Protein AF-A0A378NDT0-F1 (afdb_monomer_lite)

Radius of gyration: 18.27 Å; chains: 1; bounding box: 51×34×46 Å

Structure (mmCIF, N/CA/C/O backbone):
data_AF-A0A378NDT0-F1
#
_entry.id   AF-A0A378NDT0-F1
#
loop_
_atom_site.group_PDB
_atom_site.id
_atom_site.type_symbol
_atom_site.label_atom_id
_atom_site.label_alt_id
_atom_site.label_comp_id
_atom_site.label_asym_id
_atom_site.label_entity_id
_atom_site.label_seq_id
_atom_site.pdbx_PDB_ins_code
_atom_site.Cartn_x
_atom_site.Cartn_y
_atom_site.Cartn_z
_atom_site.occupancy
_atom_site.B_iso_or_equiv
_atom_site.auth_seq_id
_atom_site.auth_comp_id
_atom_site.auth_asym_id
_atom_site.auth_atom_id
_atom_site.pdbx_PDB_model_num
ATOM 1 N N . MET A 1 1 ? -10.920 -20.368 15.287 1.00 28.34 1 MET A N 1
ATOM 2 C CA . MET A 1 1 ? -10.171 -20.501 16.556 1.00 28.34 1 MET A CA 1
ATOM 3 C C . MET A 1 1 ? -9.173 -19.348 16.623 1.00 28.34 1 MET A C 1
ATOM 5 O O . MET A 1 1 ? -8.246 -19.326 15.825 1.00 28.34 1 MET A O 1
ATOM 9 N N . PHE A 1 2 ? -9.416 -18.340 17.469 1.00 29.91 2 PHE A N 1
ATOM 10 C CA . PHE A 1 2 ? -8.513 -17.193 17.640 1.00 29.91 2 PHE A CA 1
ATOM 11 C C . PHE A 1 2 ? -7.342 -17.608 18.536 1.00 29.91 2 PHE A C 1
ATOM 13 O O . PHE A 1 2 ? -7.451 -17.599 19.757 1.00 29.91 2 PHE A O 1
ATOM 20 N N . HIS A 1 3 ? -6.236 -18.029 17.926 1.00 31.02 3 HIS A N 1
ATOM 21 C CA . HIS A 1 3 ? -5.004 -18.332 18.645 1.00 31.02 3 HIS A CA 1
ATOM 22 C C . HIS A 1 3 ? -4.139 -17.069 18.718 1.00 31.02 3 HIS A C 1
ATOM 24 O O . HIS A 1 3 ? -3.554 -16.647 17.722 1.00 31.02 3 HIS A O 1
ATOM 30 N N . THR A 1 4 ? -4.072 -16.446 19.896 1.00 37.69 4 THR A N 1
ATOM 31 C CA . THR A 1 4 ? -3.165 -15.328 20.180 1.00 37.69 4 THR A CA 1
ATOM 32 C C . THR A 1 4 ? -1.933 -15.838 20.920 1.00 37.69 4 THR A C 1
ATOM 34 O O . THR A 1 4 ? -1.894 -15.836 22.148 1.00 37.69 4 THR A O 1
ATOM 37 N N . SER A 1 5 ? -0.899 -16.249 20.192 1.00 38.19 5 SER A N 1
ATOM 38 C CA . SER A 1 5 ? 0.427 -16.494 20.771 1.00 38.19 5 SER A CA 1
ATOM 39 C C . SER A 1 5 ? 1.421 -15.460 20.244 1.00 38.19 5 SER A C 1
ATOM 41 O O . SER A 1 5 ? 2.210 -15.777 19.358 1.00 38.19 5 SER A O 1
ATOM 43 N N . PHE A 1 6 ? 1.394 -14.205 20.714 1.00 47.81 6 PHE A N 1
ATOM 44 C CA . PHE A 1 6 ? 2.240 -13.163 20.102 1.00 47.81 6 PHE A CA 1
ATOM 45 C C . PHE A 1 6 ? 2.967 -12.265 21.116 1.00 47.81 6 PHE A C 1
ATOM 47 O O . PHE A 1 6 ? 2.401 -11.806 22.106 1.00 47.81 6 PHE A O 1
ATOM 54 N N . ARG A 1 7 ? 4.271 -12.064 20.859 1.00 44.16 7 ARG A N 1
ATOM 55 C CA . ARG A 1 7 ? 5.312 -11.653 21.823 1.00 44.16 7 ARG A CA 1
ATOM 56 C C . ARG A 1 7 ? 5.596 -10.141 21.940 1.00 44.16 7 ARG A C 1
ATOM 58 O O . ARG A 1 7 ? 6.417 -9.782 22.776 1.00 44.16 7 ARG A O 1
ATOM 65 N N . SER A 1 8 ? 4.965 -9.239 21.178 1.00 47.44 8 SER A N 1
ATOM 66 C CA . SER A 1 8 ? 5.294 -7.793 21.228 1.00 47.44 8 SER A CA 1
ATOM 67 C C . SER A 1 8 ? 4.150 -6.898 21.742 1.00 47.44 8 SER A C 1
ATOM 69 O O . SER A 1 8 ? 2.970 -7.175 21.533 1.00 47.44 8 SER A O 1
ATOM 71 N N . LYS A 1 9 ? 4.503 -5.805 22.447 1.00 51.69 9 LYS A N 1
ATOM 72 C CA . LYS A 1 9 ? 3.559 -4.873 23.109 1.00 51.69 9 LYS A CA 1
ATOM 73 C C . LYS A 1 9 ? 2.646 -4.108 22.137 1.00 51.69 9 LYS A C 1
ATOM 75 O O . LYS A 1 9 ? 1.523 -3.796 22.510 1.00 51.69 9 LYS A O 1
ATOM 80 N N . ILE A 1 10 ? 3.095 -3.832 20.911 1.00 52.53 10 ILE A N 1
ATOM 81 C CA . ILE A 1 10 ? 2.378 -2.975 19.945 1.00 52.53 10 ILE A CA 1
ATOM 82 C C . ILE A 1 10 ? 1.029 -3.590 19.526 1.00 52.53 10 ILE A C 1
ATOM 84 O O . ILE A 1 10 ? 0.029 -2.881 19.463 1.00 52.53 10 ILE A O 1
ATOM 88 N N . TYR A 1 11 ? 0.951 -4.915 19.344 1.00 52.75 11 TYR A N 1
ATOM 89 C CA . TYR A 1 11 ? -0.297 -5.589 18.946 1.00 52.75 11 TYR A CA 1
ATOM 90 C C . TYR A 1 11 ? -1.352 -5.655 20.056 1.00 52.75 11 TYR A C 1
ATOM 92 O O . TYR A 1 11 ? -2.535 -5.827 19.762 1.00 52.75 11 TYR A O 1
ATOM 100 N N . LYS A 1 12 ? -0.954 -5.471 21.324 1.00 61.41 12 LYS A N 1
ATOM 101 C CA . LYS A 1 12 ? -1.917 -5.351 22.425 1.00 61.41 12 LYS A CA 1
ATOM 102 C C . LYS A 1 12 ? -2.753 -4.083 22.283 1.00 61.41 12 LYS A C 1
ATOM 104 O O . LYS A 1 12 ? -3.932 -4.131 22.599 1.00 61.41 12 LYS A O 1
ATOM 109 N N . ASN A 1 13 ? -2.176 -3.004 21.747 1.00 76.94 13 ASN A N 1
ATOM 110 C CA . ASN A 1 13 ? -2.885 -1.737 21.578 1.00 76.94 13 ASN A CA 1
ATOM 111 C C . ASN A 1 13 ? -3.957 -1.833 20.489 1.00 76.94 13 ASN A C 1
ATOM 113 O O . ASN A 1 13 ? -5.066 -1.383 20.720 1.00 76.94 13 ASN A O 1
ATOM 117 N N . TRP A 1 14 ? -3.678 -2.491 19.356 1.00 82.38 14 TRP A N 1
ATOM 118 C CA . TRP A 1 14 ? -4.676 -2.635 18.287 1.00 82.38 14 TRP A CA 1
ATOM 119 C C . TRP A 1 14 ? -5.904 -3.430 18.739 1.00 82.38 14 TRP A C 1
ATOM 121 O O . TRP A 1 14 ? -7.029 -2.954 18.629 1.00 82.38 14 TRP A O 1
ATOM 131 N N . LEU A 1 15 ? -5.699 -4.640 19.276 1.00 85.38 15 LEU A N 1
ATOM 132 C CA . LEU A 1 15 ? -6.815 -5.459 19.753 1.00 85.38 15 LEU A CA 1
ATOM 133 C C . LEU A 1 15 ? -7.557 -4.765 20.901 1.00 85.38 15 LEU A C 1
ATOM 135 O O . LEU A 1 15 ? -8.782 -4.805 20.937 1.00 85.38 15 LEU A O 1
ATOM 139 N N . PHE A 1 16 ? -6.830 -4.111 21.811 1.00 88.38 16 PHE A N 1
ATOM 140 C CA . PHE A 1 16 ? -7.435 -3.327 22.881 1.00 88.38 16 PHE A CA 1
ATOM 141 C C . PHE A 1 16 ? -8.289 -2.180 22.336 1.00 88.38 16 PHE A C 1
ATOM 143 O O . PHE A 1 16 ? -9.439 -2.068 22.737 1.00 88.38 16 PHE A O 1
ATOM 150 N N . ASP A 1 17 ? -7.778 -1.379 21.398 1.00 88.75 17 ASP A N 1
ATOM 151 C CA . ASP A 1 17 ? -8.506 -0.260 20.794 1.00 88.75 17 ASP A CA 1
ATOM 152 C C . ASP A 1 17 ? -9.785 -0.743 20.098 1.00 88.75 17 ASP A C 1
ATOM 154 O O . ASP A 1 17 ? -10.840 -0.125 20.243 1.00 88.75 17 ASP A O 1
ATOM 158 N N . VAL A 1 18 ? -9.710 -1.880 19.396 1.00 90.62 18 VAL A N 1
ATOM 159 C CA . VAL A 1 18 ? -10.868 -2.522 18.758 1.00 90.62 18 VAL A CA 1
ATOM 160 C C . VAL A 1 18 ? -11.887 -2.958 19.805 1.00 90.62 18 VAL A C 1
ATOM 162 O O . VAL A 1 18 ? -13.048 -2.567 19.720 1.00 90.62 18 VAL A O 1
ATOM 165 N N . LEU A 1 19 ? -11.470 -3.731 20.811 1.00 89.88 19 LEU A N 1
ATOM 166 C CA . LEU A 1 19 ? -12.368 -4.223 21.859 1.00 89.88 19 LEU A CA 1
ATOM 167 C C . LEU A 1 19 ? -12.984 -3.081 22.670 1.00 89.88 19 LEU A C 1
ATOM 169 O O . LEU A 1 19 ? -14.171 -3.134 22.969 1.00 89.88 19 LEU A O 1
ATOM 173 N N . TYR A 1 20 ? -12.206 -2.045 22.973 1.00 90.69 20 TYR A N 1
ATOM 174 C CA . TYR A 1 20 ? -12.662 -0.854 23.680 1.00 90.69 20 TYR A CA 1
ATOM 175 C C . TYR A 1 20 ? -13.709 -0.087 22.864 1.00 90.69 20 TYR A C 1
ATOM 177 O O . TYR A 1 20 ? -14.781 0.241 23.363 1.00 90.69 20 TYR A O 1
ATOM 185 N N . LYS A 1 21 ? -13.458 0.156 21.572 1.00 90.00 21 LYS A N 1
ATOM 186 C CA . LYS A 1 21 ? -14.435 0.825 20.698 1.00 90.00 21 LYS A CA 1
ATOM 187 C C . LYS A 1 21 ? -15.727 0.028 20.544 1.00 90.00 21 LYS A C 1
ATOM 189 O O . LYS A 1 21 ? -16.806 0.613 20.529 1.00 90.00 21 LYS A O 1
ATOM 194 N N . ILE A 1 22 ? -15.612 -1.292 20.452 1.00 90.69 22 ILE A N 1
ATOM 195 C CA . ILE A 1 22 ? -16.740 -2.223 20.399 1.00 90.69 22 ILE A CA 1
ATOM 196 C C . ILE A 1 22 ? -17.531 -2.177 21.712 1.00 90.69 22 ILE A C 1
ATOM 198 O O . ILE A 1 22 ? -18.745 -1.997 21.669 1.00 90.69 22 ILE A O 1
ATOM 202 N N . SER A 1 23 ? -16.876 -2.278 22.875 1.00 88.62 23 SER A N 1
ATOM 203 C CA . SER A 1 23 ? -17.559 -2.287 24.179 1.00 88.62 23 SER A CA 1
ATOM 204 C C . SER A 1 23 ? -18.317 -0.992 24.466 1.00 88.62 23 SER A C 1
ATOM 206 O O . SER A 1 23 ? -19.380 -1.025 25.083 1.00 88.62 23 SER A O 1
ATOM 208 N N . GLU A 1 24 ? -17.802 0.138 23.983 1.00 88.50 24 GLU A N 1
ATOM 209 C CA . GLU A 1 24 ? -18.455 1.441 24.118 1.00 88.50 24 GLU A CA 1
ATOM 210 C C . GLU A 1 24 ? -19.591 1.660 23.100 1.00 88.50 24 GLU A C 1
ATOM 212 O O . GLU A 1 24 ? -20.389 2.590 23.256 1.00 88.50 24 GLU A O 1
ATOM 217 N N . HIS A 1 25 ? -19.712 0.815 22.067 1.00 88.62 25 HIS A N 1
ATOM 218 C CA . HIS A 1 25 ? -20.685 1.019 20.998 1.00 88.62 25 HIS A CA 1
ATOM 219 C C . HIS A 1 25 ? -22.128 0.736 21.471 1.00 88.62 25 HIS A C 1
ATOM 221 O O . HIS A 1 25 ? -22.406 -0.353 21.989 1.00 88.62 25 HIS A O 1
ATOM 227 N N . PRO A 1 26 ? -23.098 1.648 21.240 1.00 86.38 26 PRO A N 1
ATOM 228 C CA . PRO A 1 26 ? -24.474 1.490 21.723 1.00 86.38 26 PRO A CA 1
ATOM 229 C C . PRO A 1 26 ? -25.150 0.183 21.294 1.00 86.38 26 PRO A C 1
ATOM 231 O O . PRO A 1 26 ? -25.885 -0.406 22.080 1.00 86.38 26 PRO A O 1
ATOM 234 N N . SER A 1 27 ? -24.864 -0.309 20.084 1.00 83.06 27 SER A N 1
ATOM 235 C CA . SER A 1 27 ? -25.446 -1.555 19.550 1.00 83.06 27 SER A CA 1
ATOM 236 C C . SER A 1 27 ? -25.109 -2.808 20.366 1.00 83.06 27 SER A C 1
ATOM 238 O O . SER A 1 27 ? -25.824 -3.801 20.283 1.00 83.06 27 SER A O 1
ATOM 240 N N . ILE A 1 28 ? -24.043 -2.778 21.171 1.00 82.44 28 ILE A N 1
ATOM 241 C CA . ILE A 1 28 ? -23.624 -3.926 21.985 1.00 82.44 28 ILE A CA 1
ATOM 242 C C . ILE A 1 28 ? -24.251 -3.897 23.379 1.00 82.44 28 ILE A C 1
ATOM 244 O O . ILE A 1 28 ? -24.373 -4.946 24.014 1.00 82.44 28 ILE A O 1
ATOM 248 N N . LYS A 1 29 ? -24.763 -2.744 23.829 1.00 76.75 29 LYS A N 1
ATOM 249 C CA . LYS A 1 29 ? -25.461 -2.624 25.113 1.00 76.75 29 LYS A CA 1
ATOM 250 C C . LYS A 1 29 ? -26.791 -3.386 25.060 1.00 76.75 29 LYS A C 1
ATOM 252 O O . LYS A 1 29 ? -27.787 -2.895 24.542 1.00 76.75 29 LYS A O 1
ATOM 257 N N . GLY A 1 30 ? -26.792 -4.608 25.590 1.00 73.00 30 GLY A N 1
ATOM 258 C CA . GLY A 1 30 ? -27.987 -5.426 25.828 1.00 73.00 30 GLY A CA 1
ATOM 259 C C . GLY A 1 30 ? -28.333 -6.464 24.756 1.00 73.00 30 GLY A C 1
ATOM 260 O O . GLY A 1 30 ? -29.120 -7.357 25.048 1.00 73.00 30 GLY A O 1
ATOM 261 N N . SER A 1 31 ? -27.747 -6.404 23.554 1.00 78.06 31 SER A N 1
ATOM 262 C CA . SER A 1 31 ? -28.072 -7.353 22.469 1.00 78.06 31 SER A CA 1
ATOM 263 C C . SER A 1 31 ? -26.869 -8.038 21.814 1.00 78.06 31 SER A C 1
ATOM 265 O O . SER A 1 31 ? -27.068 -8.973 21.045 1.00 78.06 31 SER A O 1
ATOM 267 N N . TYR A 1 32 ? -25.636 -7.589 22.102 1.00 79.19 32 TYR A N 1
ATOM 268 C CA . TYR A 1 32 ? -24.401 -8.065 21.453 1.00 79.19 32 TYR A CA 1
ATOM 269 C C . TYR A 1 32 ? -24.467 -8.101 19.911 1.00 79.19 32 TYR A C 1
ATOM 271 O O . TYR A 1 32 ? -23.721 -8.840 19.272 1.00 79.19 32 TYR A O 1
ATOM 279 N N . ASN A 1 33 ? -25.343 -7.291 19.306 1.00 84.12 33 ASN A N 1
ATOM 280 C CA . ASN A 1 33 ? -25.612 -7.319 17.875 1.00 84.12 33 ASN A CA 1
ATOM 281 C C . ASN A 1 33 ? -24.938 -6.132 17.178 1.00 84.12 33 ASN A C 1
ATOM 283 O O . ASN A 1 33 ? -25.516 -5.050 17.041 1.00 84.12 33 ASN A O 1
ATOM 287 N N . LEU A 1 34 ? -23.687 -6.325 16.762 1.00 87.56 34 LEU A N 1
ATOM 288 C CA . LEU A 1 34 ? -22.949 -5.350 15.966 1.00 87.56 34 LEU A CA 1
ATOM 289 C C . LEU A 1 34 ? -23.118 -5.679 14.482 1.00 87.56 34 LEU A C 1
ATOM 291 O O . LEU A 1 34 ? -22.771 -6.774 14.053 1.00 87.56 34 LEU A O 1
ATOM 295 N N . LYS A 1 35 ? -23.633 -4.725 13.702 1.00 89.94 35 LYS A N 1
ATOM 296 C CA . LYS A 1 35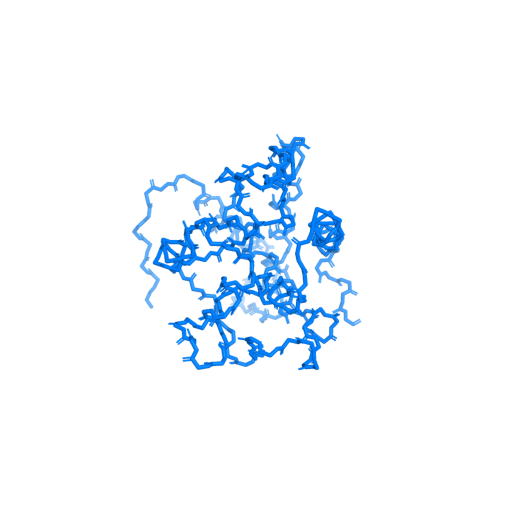 ? -23.717 -4.880 12.247 1.00 89.94 35 LYS A CA 1
ATOM 297 C C . LYS A 1 35 ? -22.325 -4.829 11.612 1.00 89.94 35 LYS A C 1
ATOM 299 O O . LYS A 1 35 ? -21.458 -4.084 12.075 1.00 89.94 35 LYS A O 1
ATOM 304 N N . ASP A 1 36 ? -22.148 -5.556 10.515 1.00 89.06 36 ASP A N 1
ATOM 305 C CA . ASP A 1 36 ? -20.870 -5.654 9.801 1.00 89.06 36 ASP A CA 1
ATOM 306 C C . ASP A 1 36 ? -20.352 -4.291 9.318 1.00 89.06 36 ASP A C 1
ATOM 308 O O . ASP A 1 36 ? -19.169 -3.991 9.456 1.00 89.06 36 ASP A O 1
ATOM 312 N N . ASP A 1 37 ? -21.232 -3.424 8.809 1.00 89.25 37 ASP A N 1
ATOM 313 C CA . ASP A 1 37 ? -20.876 -2.079 8.337 1.00 89.25 37 ASP A CA 1
ATOM 314 C C . ASP A 1 37 ? -20.380 -1.171 9.472 1.00 89.25 37 ASP A C 1
ATOM 316 O O . ASP A 1 37 ? -19.441 -0.386 9.298 1.00 89.25 37 ASP A O 1
ATOM 320 N N . VAL A 1 38 ? -20.966 -1.318 10.660 1.00 89.88 38 VAL A N 1
ATOM 321 C CA . VAL A 1 38 ? -20.528 -0.615 11.869 1.00 89.88 38 VAL A CA 1
ATOM 322 C C . VAL A 1 38 ? -19.167 -1.131 12.325 1.00 89.88 38 VAL A C 1
ATOM 324 O O . VAL A 1 38 ? -18.282 -0.334 12.633 1.00 89.88 38 VAL A O 1
ATOM 327 N N . TYR A 1 39 ? -18.968 -2.451 12.337 1.00 90.75 39 TYR A N 1
ATOM 328 C CA . TYR A 1 39 ? -17.676 -3.040 12.685 1.00 90.75 39 TYR A CA 1
ATOM 329 C C . TYR A 1 39 ? -16.566 -2.569 11.738 1.00 90.75 39 TYR A C 1
ATOM 331 O O . TYR A 1 39 ? -15.512 -2.132 12.200 1.00 90.75 39 TYR A O 1
ATOM 339 N N . LEU A 1 40 ? -16.823 -2.574 10.427 1.00 90.75 40 LEU A N 1
ATOM 340 C CA . LEU A 1 40 ? -15.888 -2.061 9.424 1.00 90.75 40 LEU A CA 1
ATOM 341 C C . LEU A 1 40 ? -15.558 -0.582 9.656 1.00 90.75 40 LEU A C 1
ATOM 343 O O . LEU A 1 40 ? -14.385 -0.220 9.651 1.00 90.75 40 LEU A O 1
ATOM 347 N N . THR A 1 41 ? -16.563 0.251 9.943 1.00 90.94 41 THR A N 1
ATOM 348 C CA . THR A 1 41 ? -16.357 1.676 10.261 1.00 90.94 41 THR A CA 1
ATOM 349 C C . THR A 1 41 ? -15.449 1.853 11.483 1.00 90.94 41 THR A C 1
ATOM 351 O O . THR A 1 41 ? -14.526 2.662 11.451 1.00 90.94 41 THR A O 1
ATOM 354 N N . ILE A 1 42 ? -15.646 1.058 12.542 1.00 91.62 42 ILE A N 1
ATOM 355 C CA . ILE A 1 42 ? -14.786 1.087 13.737 1.00 91.62 42 ILE A CA 1
ATOM 356 C C . ILE A 1 42 ? -13.335 0.737 13.378 1.00 91.62 42 ILE A C 1
ATOM 358 O O . ILE A 1 42 ? -12.412 1.429 13.810 1.00 91.62 42 ILE A O 1
ATOM 362 N N . LEU A 1 43 ? -13.117 -0.325 12.595 1.00 92.31 43 LEU A N 1
ATOM 363 C CA . LEU A 1 43 ? -11.771 -0.733 12.180 1.00 92.31 43 LEU A CA 1
ATOM 364 C C . LEU A 1 43 ? -11.079 0.354 11.351 1.00 92.31 43 LEU A C 1
ATOM 366 O O . LEU A 1 43 ? -9.897 0.631 11.559 1.00 92.31 43 LEU A O 1
ATOM 370 N N . GLU A 1 44 ? -11.819 0.984 10.443 1.00 92.50 44 GLU A N 1
ATOM 371 C CA . GLU A 1 44 ? -11.334 2.084 9.617 1.00 92.50 44 GLU A CA 1
ATOM 372 C C . GLU A 1 44 ? -10.953 3.317 10.445 1.00 92.50 44 GLU A C 1
ATOM 374 O O . GLU A 1 44 ? -9.885 3.890 10.237 1.00 92.50 44 GLU A O 1
ATOM 379 N N . GLU A 1 45 ? -11.776 3.702 11.422 1.00 91.50 45 GLU A N 1
ATOM 380 C CA . GLU A 1 45 ? -11.469 4.807 12.338 1.00 91.50 45 GLU A CA 1
ATOM 381 C C . GLU A 1 45 ? -10.203 4.545 13.160 1.00 91.50 45 GLU A C 1
ATOM 383 O O . GLU A 1 45 ? -9.393 5.450 13.373 1.00 91.50 45 GLU A O 1
ATOM 388 N N . ILE A 1 46 ? -10.019 3.311 13.638 1.00 91.38 46 ILE A N 1
ATOM 389 C CA . ILE A 1 46 ? -8.827 2.927 14.401 1.00 91.38 46 ILE A CA 1
ATOM 390 C C . ILE A 1 46 ? -7.591 2.951 13.493 1.00 91.38 46 ILE A C 1
ATOM 392 O O . ILE A 1 46 ? -6.554 3.479 13.904 1.00 91.38 46 ILE A O 1
ATOM 396 N N . ALA A 1 47 ? -7.696 2.440 12.261 1.00 91.81 47 ALA A N 1
ATOM 397 C CA . ALA A 1 47 ? -6.614 2.476 11.277 1.00 91.81 47 ALA A CA 1
ATOM 398 C C . ALA A 1 47 ? -6.179 3.914 10.956 1.00 91.81 47 ALA A C 1
ATOM 400 O O . ALA A 1 47 ? -4.991 4.230 11.042 1.00 91.81 47 ALA A O 1
ATOM 401 N N . ASP A 1 48 ? -7.139 4.797 10.666 1.00 91.81 48 ASP A N 1
ATOM 402 C CA . ASP A 1 48 ? -6.910 6.220 10.391 1.00 91.81 48 ASP A CA 1
ATOM 403 C C . ASP A 1 48 ? -6.281 6.941 11.592 1.00 91.81 48 ASP A C 1
ATOM 405 O O . ASP A 1 48 ? -5.287 7.656 11.449 1.00 91.81 48 ASP A O 1
ATOM 409 N N . LYS A 1 49 ? -6.790 6.699 12.807 1.00 90.81 49 LYS A N 1
ATOM 410 C CA . LYS A 1 49 ? -6.213 7.255 14.040 1.00 90.81 49 LYS A CA 1
ATOM 411 C C . LYS A 1 49 ? -4.767 6.799 14.235 1.00 90.81 49 LYS A C 1
ATOM 413 O O . LYS A 1 49 ? -3.913 7.609 14.600 1.00 90.81 49 LYS A O 1
ATOM 418 N N . HIS A 1 50 ? -4.487 5.517 14.006 1.00 89.31 50 HIS A N 1
ATOM 419 C CA . HIS A 1 50 ? -3.140 4.971 14.124 1.00 89.31 50 HIS A CA 1
ATOM 420 C C . HIS A 1 50 ? -2.204 5.590 13.081 1.00 89.31 50 HIS A C 1
ATOM 422 O O . HIS A 1 50 ? -1.117 6.041 13.441 1.00 89.31 50 HIS A O 1
ATOM 428 N N . TYR A 1 51 ? -2.640 5.689 11.823 1.00 91.44 51 TYR A N 1
ATOM 429 C CA . TYR A 1 51 ? -1.897 6.362 10.758 1.00 91.44 51 TYR A CA 1
ATOM 430 C C . TYR A 1 51 ? -1.554 7.809 11.130 1.00 91.44 51 TYR A C 1
ATOM 432 O O . TYR A 1 51 ? -0.378 8.169 11.145 1.00 91.44 51 TYR A O 1
ATOM 440 N N . LYS A 1 52 ? -2.552 8.613 11.513 1.00 92.00 52 LYS A N 1
ATOM 441 C CA . LYS A 1 52 ? -2.364 10.026 11.880 1.00 92.00 52 LYS A CA 1
ATOM 442 C C . LYS A 1 52 ? -1.379 10.205 13.023 1.00 92.00 52 LYS A C 1
ATOM 444 O O . LYS A 1 52 ? -0.507 11.060 12.931 1.00 92.00 52 LYS A O 1
ATOM 449 N N . LYS A 1 53 ? -1.483 9.370 14.061 1.00 90.06 53 LYS A N 1
ATOM 450 C CA . LYS A 1 53 ? -0.551 9.391 15.192 1.00 90.06 53 LYS A CA 1
ATOM 451 C C . LYS A 1 53 ? 0.882 9.064 14.758 1.00 90.06 53 LYS A C 1
ATOM 453 O O . LYS A 1 53 ? 1.810 9.777 15.101 1.00 90.06 53 LYS A O 1
ATOM 458 N N . ASN A 1 54 ? 1.082 8.003 13.978 1.00 88.69 54 ASN A N 1
ATOM 459 C CA . ASN A 1 54 ? 2.432 7.637 13.537 1.00 88.69 54 ASN A CA 1
ATOM 460 C C . ASN A 1 54 ? 3.028 8.683 12.582 1.00 88.69 54 ASN A C 1
ATOM 462 O O . ASN A 1 54 ? 4.223 8.951 12.650 1.00 88.69 54 ASN A O 1
ATOM 466 N N . LYS A 1 55 ? 2.202 9.285 11.719 1.00 90.81 55 LYS A N 1
ATOM 467 C CA . LYS A 1 55 ? 2.612 10.385 10.841 1.00 90.81 55 LYS A CA 1
ATOM 468 C C . LYS A 1 55 ? 2.989 11.637 11.638 1.00 90.81 55 LYS A C 1
ATOM 470 O O . LYS A 1 55 ? 3.958 12.290 11.280 1.00 90.81 55 LYS A O 1
ATOM 475 N N . SER A 1 56 ? 2.267 11.967 12.716 1.00 90.00 56 SER A N 1
ATOM 476 C CA . SER A 1 56 ? 2.627 13.101 13.582 1.00 90.00 56 SER A CA 1
ATOM 477 C C . SER A 1 56 ? 3.896 12.850 14.395 1.00 90.00 56 SER A C 1
ATOM 479 O O . SER A 1 56 ? 4.666 13.778 14.618 1.00 90.00 56 SER A O 1
ATOM 481 N N . ASP A 1 57 ? 4.120 11.605 14.819 1.00 89.00 57 ASP A N 1
ATOM 482 C CA . ASP A 1 57 ? 5.260 11.228 15.660 1.00 89.00 57 ASP A CA 1
ATOM 483 C C . ASP A 1 57 ? 6.571 11.082 14.850 1.00 89.00 57 ASP A C 1
ATOM 485 O O . ASP A 1 57 ? 7.652 11.032 15.438 1.00 89.00 57 ASP A O 1
ATOM 489 N N . ALA A 1 58 ? 6.498 11.022 13.512 1.00 88.00 58 AL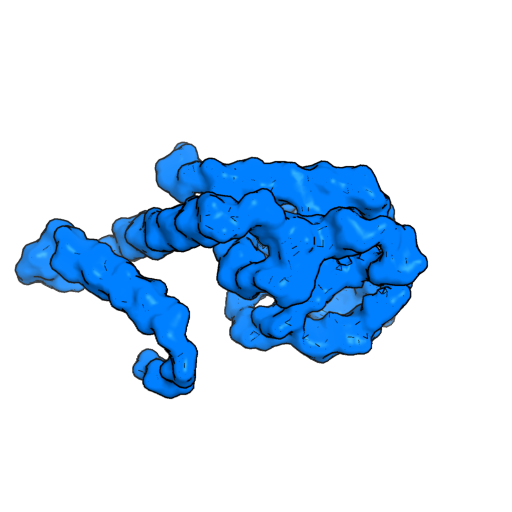A A N 1
ATOM 490 C CA . ALA A 1 58 ? 7.643 10.820 12.624 1.00 88.00 58 ALA A CA 1
ATOM 491 C C . ALA A 1 58 ? 7.644 11.825 11.448 1.00 88.00 58 ALA A C 1
ATOM 493 O O . ALA A 1 58 ? 6.973 11.581 10.445 1.00 88.00 58 ALA A O 1
ATOM 494 N N . PRO A 1 59 ? 8.432 12.919 11.499 1.00 82.38 59 PRO A N 1
ATOM 495 C CA . PRO A 1 59 ? 8.442 13.944 10.446 1.00 82.38 59 PRO A CA 1
ATOM 496 C C . PRO A 1 59 ? 8.825 13.402 9.057 1.00 82.38 59 PRO A C 1
ATOM 498 O O . PRO A 1 59 ? 8.289 13.867 8.058 1.00 82.38 59 PRO A O 1
ATOM 501 N N . ASN A 1 60 ? 9.650 12.350 9.001 1.00 88.12 60 ASN A N 1
ATOM 502 C CA . ASN A 1 60 ? 10.076 11.693 7.759 1.00 88.12 60 ASN A CA 1
ATOM 503 C C . ASN A 1 60 ? 9.339 10.360 7.536 1.00 88.12 60 ASN A C 1
ATOM 505 O O . ASN A 1 60 ? 9.914 9.391 7.044 1.00 88.12 60 ASN A O 1
ATOM 509 N N . PHE A 1 61 ? 8.064 10.269 7.940 1.00 90.50 61 PHE A N 1
ATOM 510 C CA . PHE A 1 61 ? 7.282 9.023 7.926 1.00 90.50 61 PHE A CA 1
ATOM 511 C C . PHE A 1 61 ? 7.346 8.260 6.588 1.00 90.50 61 PHE A C 1
ATOM 513 O O . PHE A 1 61 ? 7.362 7.029 6.585 1.00 90.50 61 PHE A O 1
ATOM 520 N N . PHE A 1 62 ? 7.420 8.989 5.469 1.00 93.62 62 PHE A N 1
ATOM 521 C CA . PHE A 1 62 ? 7.437 8.451 4.107 1.00 93.62 62 PHE A CA 1
ATOM 522 C C . PHE A 1 62 ? 8.838 8.284 3.498 1.00 93.62 62 PHE A C 1
ATOM 524 O O . PHE A 1 62 ? 8.940 7.922 2.333 1.00 93.62 62 PHE A O 1
ATOM 531 N N . GLU A 1 63 ? 9.907 8.513 4.256 1.00 93.31 63 GLU A N 1
ATOM 532 C CA . GLU A 1 63 ? 11.306 8.440 3.791 1.00 93.31 63 GLU A CA 1
ATOM 533 C C . GLU A 1 63 ? 12.131 7.474 4.661 1.00 93.31 63 GLU A C 1
ATOM 535 O O . GLU A 1 63 ? 13.350 7.563 4.767 1.00 93.31 63 GLU A O 1
ATOM 540 N N . ASN A 1 64 ? 11.454 6.525 5.313 1.00 89.12 64 ASN A N 1
ATOM 541 C CA . ASN A 1 64 ? 12.051 5.643 6.315 1.00 89.12 64 ASN A CA 1
ATOM 542 C C . ASN A 1 64 ? 12.623 4.336 5.748 1.00 89.12 64 ASN A C 1
ATOM 544 O O . ASN A 1 64 ? 13.136 3.519 6.517 1.00 89.12 64 ASN A O 1
ATOM 548 N N . GLY A 1 65 ? 12.522 4.087 4.436 1.00 91.44 65 GLY A N 1
ATOM 549 C CA . GLY A 1 65 ? 13.080 2.883 3.815 1.00 91.44 65 GLY A CA 1
ATOM 550 C C . GLY A 1 65 ? 12.622 1.602 4.524 1.00 91.44 65 GLY A C 1
ATOM 551 O O . GLY A 1 65 ? 11.424 1.384 4.718 1.00 91.44 65 GLY A O 1
ATOM 552 N N . GLN A 1 66 ? 13.581 0.780 4.968 1.00 90.44 66 GLN A N 1
ATOM 553 C CA . GLN A 1 66 ? 13.312 -0.477 5.688 1.00 90.44 66 GLN A CA 1
ATOM 554 C C . GLN A 1 66 ? 12.686 -0.285 7.081 1.00 90.44 66 GLN A C 1
ATOM 556 O O . GLN A 1 66 ? 12.114 -1.221 7.631 1.00 90.44 66 GLN A O 1
ATOM 561 N N . SER A 1 67 ? 12.759 0.920 7.647 1.00 90.88 67 SER A N 1
ATOM 562 C CA . SER A 1 67 ? 12.136 1.253 8.933 1.00 90.88 67 SER A CA 1
ATOM 563 C C . SER A 1 67 ? 10.664 1.654 8.790 1.00 90.88 67 SER A C 1
ATOM 565 O O . SER A 1 67 ? 9.994 1.902 9.793 1.00 90.88 67 SER A O 1
ATOM 567 N N . THR A 1 68 ? 10.135 1.720 7.561 1.00 91.94 68 THR A N 1
ATOM 568 C CA . THR A 1 68 ? 8.718 2.012 7.318 1.00 91.94 68 THR A CA 1
ATOM 569 C C . THR A 1 68 ? 7.832 0.949 7.986 1.00 91.94 68 THR A C 1
ATOM 571 O O . THR A 1 68 ? 7.968 -0.240 7.697 1.00 91.94 68 THR A O 1
ATOM 574 N N . PRO A 1 69 ? 6.880 1.321 8.858 1.00 91.31 69 PRO A N 1
ATOM 575 C CA . PRO A 1 69 ? 6.074 0.333 9.570 1.00 91.31 69 PRO A CA 1
ATOM 576 C C . PRO A 1 69 ? 5.221 -0.535 8.634 1.00 91.31 69 PRO A C 1
ATOM 578 O O . PRO A 1 69 ? 4.383 -0.018 7.907 1.00 91.31 69 PRO A O 1
ATOM 581 N N . HIS A 1 70 ? 5.325 -1.866 8.708 1.00 92.56 70 HIS A N 1
ATOM 582 C CA . HIS A 1 70 ? 4.610 -2.779 7.793 1.00 92.56 70 HIS A CA 1
ATOM 583 C C . HIS A 1 70 ? 3.086 -2.573 7.741 1.00 92.56 70 HIS A C 1
ATOM 585 O O . HIS A 1 70 ? 2.450 -2.832 6.716 1.00 92.56 70 HIS A O 1
ATOM 591 N N . TYR A 1 71 ? 2.474 -2.119 8.840 1.00 90.50 71 TYR A N 1
ATOM 592 C CA . TYR A 1 71 ? 1.031 -1.890 8.884 1.00 90.50 71 TYR A CA 1
ATOM 593 C C . TYR A 1 71 ? 0.585 -0.846 7.848 1.00 90.50 71 TYR A C 1
ATOM 595 O O . TYR A 1 71 ? -0.521 -0.978 7.330 1.00 90.50 71 TYR A O 1
ATOM 603 N N . ILE A 1 72 ? 1.426 0.144 7.505 1.00 94.12 72 ILE A N 1
ATOM 604 C CA . ILE A 1 72 ? 1.035 1.207 6.572 1.00 94.12 72 ILE A CA 1
ATOM 605 C C . ILE A 1 72 ? 0.816 0.667 5.162 1.00 94.12 72 ILE A C 1
ATOM 607 O O . ILE A 1 72 ? -0.126 1.076 4.497 1.00 94.12 72 ILE A O 1
ATOM 611 N N . PHE A 1 73 ? 1.618 -0.312 4.734 1.00 96.19 73 PHE A N 1
ATOM 612 C CA . PHE A 1 73 ? 1.433 -0.981 3.447 1.00 96.19 73 PHE A CA 1
ATOM 613 C C . PHE A 1 73 ? 0.137 -1.792 3.421 1.00 96.19 73 PHE A C 1
ATOM 615 O O . PHE A 1 73 ? -0.588 -1.765 2.434 1.00 96.19 73 PHE A O 1
ATOM 622 N N . ASN A 1 74 ? -0.189 -2.479 4.521 1.00 94.75 74 ASN A N 1
ATOM 623 C CA . ASN A 1 74 ? -1.444 -3.225 4.627 1.00 94.75 74 ASN A CA 1
ATOM 624 C C . ASN A 1 74 ? -2.657 -2.284 4.642 1.00 94.75 74 ASN A C 1
ATOM 626 O O . ASN A 1 74 ? -3.653 -2.561 3.979 1.00 94.75 74 ASN A O 1
ATOM 630 N N . TYR A 1 75 ? -2.571 -1.168 5.368 1.00 94.69 75 TYR A N 1
ATOM 631 C CA . TYR A 1 75 ? -3.630 -0.164 5.389 1.00 94.69 75 TYR A CA 1
ATOM 632 C C . TYR A 1 75 ? -3.810 0.491 4.014 1.00 94.69 75 TYR A C 1
ATOM 634 O O . TYR A 1 75 ? -4.932 0.609 3.533 1.00 94.69 75 TYR A O 1
ATOM 642 N N . LEU A 1 76 ? -2.715 0.826 3.333 1.00 96.81 76 LEU A N 1
ATOM 643 C CA . LEU A 1 76 ? -2.758 1.337 1.968 1.00 96.81 76 LEU A CA 1
ATOM 644 C C . LEU A 1 76 ? -3.384 0.327 0.997 1.00 96.81 76 LEU A C 1
ATOM 646 O O . LEU A 1 76 ? -4.284 0.696 0.252 1.00 96.81 76 LEU A O 1
ATOM 650 N N . ASP A 1 77 ? -2.965 -0.943 1.023 1.00 96.56 77 ASP A N 1
ATOM 651 C CA . ASP A 1 77 ? -3.559 -1.988 0.180 1.00 96.56 77 ASP A CA 1
ATOM 652 C C . ASP A 1 77 ? -5.065 -2.151 0.462 1.00 96.56 77 ASP A C 1
ATOM 654 O O . ASP A 1 77 ? -5.846 -2.375 -0.458 1.00 96.56 77 ASP A O 1
ATOM 658 N N . TYR A 1 78 ? -5.508 -1.989 1.713 1.00 95.50 78 TYR A N 1
ATOM 659 C CA . TYR A 1 78 ? -6.936 -1.957 2.039 1.00 95.50 78 TYR A CA 1
ATOM 660 C C . TYR A 1 78 ? -7.658 -0.789 1.355 1.00 95.50 78 TYR A C 1
ATOM 662 O O . TYR A 1 78 ? -8.697 -0.993 0.723 1.00 95.50 78 TYR A O 1
ATOM 670 N N . LEU A 1 79 ? -7.102 0.422 1.433 1.00 95.56 79 LEU A N 1
ATOM 671 C CA . LEU A 1 79 ? -7.678 1.602 0.787 1.00 95.56 79 LEU A CA 1
ATOM 672 C C . LEU A 1 79 ? -7.685 1.471 -0.741 1.00 95.56 79 LEU A C 1
ATOM 674 O O . LEU A 1 79 ? -8.676 1.836 -1.374 1.00 95.56 79 LEU A O 1
ATOM 678 N N . LEU A 1 80 ? -6.626 0.913 -1.330 1.00 95.81 80 LEU A N 1
ATOM 679 C CA . LEU A 1 80 ? -6.549 0.608 -2.760 1.00 95.81 80 LEU A CA 1
ATOM 680 C C . LEU A 1 80 ? -7.625 -0.403 -3.167 1.00 95.81 80 LEU A C 1
ATOM 682 O O . LEU A 1 80 ? -8.328 -0.189 -4.149 1.00 95.81 80 LEU A O 1
ATOM 686 N N . TRP A 1 81 ? -7.818 -1.465 -2.381 1.00 95.12 81 TRP A N 1
ATOM 687 C CA . TRP A 1 81 ? -8.858 -2.462 -2.632 1.00 95.12 81 TRP A CA 1
ATOM 688 C C . TRP A 1 81 ? -10.276 -1.878 -2.532 1.00 95.12 81 TRP A C 1
ATOM 690 O O . TRP A 1 81 ? -11.121 -2.149 -3.392 1.00 95.12 81 TRP A O 1
ATOM 700 N N . LYS A 1 82 ? -10.534 -1.040 -1.518 1.00 92.62 82 LYS A N 1
ATOM 701 C CA . LYS A 1 82 ? -11.817 -0.341 -1.334 1.00 92.62 82 LYS A CA 1
ATOM 702 C C . LYS A 1 82 ? -12.112 0.596 -2.509 1.00 92.62 82 LYS A C 1
ATOM 704 O O . LYS A 1 82 ? -13.249 0.664 -2.963 1.00 92.62 82 LYS A O 1
ATOM 709 N N . ASN A 1 83 ? -11.083 1.259 -3.037 1.00 92.81 83 ASN A N 1
ATOM 710 C CA . ASN A 1 83 ? -11.173 2.207 -4.149 1.00 92.81 83 ASN A CA 1
ATOM 711 C C . ASN A 1 83 ? -10.675 1.606 -5.478 1.00 92.81 83 ASN A C 1
ATOM 713 O O . ASN A 1 83 ? -10.096 2.318 -6.298 1.00 92.81 83 ASN A O 1
ATOM 717 N N . TRP A 1 84 ? -10.890 0.302 -5.685 1.00 92.31 84 TRP A N 1
ATOM 718 C CA . TRP A 1 84 ? -10.306 -0.454 -6.799 1.00 92.31 84 TRP A CA 1
ATOM 719 C C . TRP A 1 84 ? -10.470 0.227 -8.158 1.00 92.31 84 TRP A C 1
ATOM 721 O O . TRP A 1 84 ? -9.492 0.422 -8.868 1.00 92.31 84 TRP A O 1
ATOM 731 N N . ASP A 1 85 ? -11.695 0.632 -8.497 1.00 90.50 85 ASP A N 1
ATOM 732 C CA . ASP A 1 85 ? -12.025 1.149 -9.830 1.00 90.50 85 ASP A CA 1
ATOM 733 C C . ASP A 1 85 ? -11.327 2.484 -10.139 1.00 90.50 85 ASP A C 1
ATOM 735 O O . ASP A 1 85 ? -11.196 2.861 -11.297 1.00 90.50 85 ASP A O 1
ATOM 739 N N . LYS A 1 86 ? -10.844 3.187 -9.106 1.00 89.69 86 LYS A N 1
ATOM 740 C CA . LYS A 1 86 ? -10.110 4.448 -9.239 1.00 89.69 86 LYS A CA 1
ATOM 741 C C . LYS A 1 86 ? -8.599 4.254 -9.389 1.00 89.69 86 LYS A C 1
ATOM 743 O O . LYS A 1 86 ? -7.964 5.067 -10.0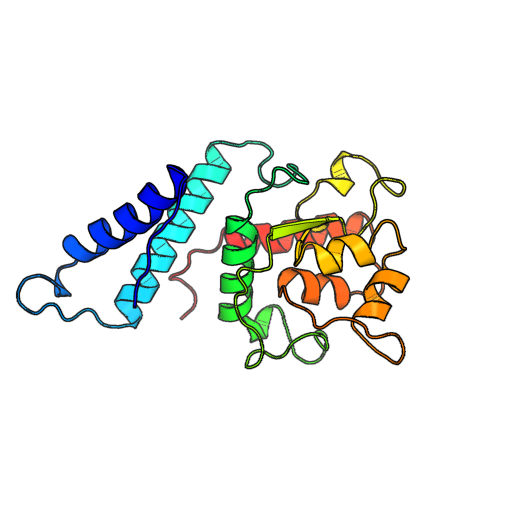49 1.00 89.69 86 LYS A O 1
ATOM 748 N N . TYR A 1 87 ? -8.019 3.243 -8.737 1.00 90.00 87 TYR A N 1
ATOM 749 C CA . TYR A 1 87 ? -6.557 3.097 -8.620 1.00 90.00 87 TYR A CA 1
ATOM 750 C C . TYR A 1 87 ? -5.980 1.879 -9.346 1.00 90.00 87 TYR A C 1
ATOM 752 O O . TYR A 1 87 ? -4.770 1.799 -9.529 1.00 90.00 87 TYR A O 1
ATOM 760 N N . LEU A 1 88 ? -6.816 0.905 -9.701 1.00 89.50 88 LEU A N 1
ATOM 761 C CA . LEU A 1 88 ? -6.416 -0.394 -10.246 1.00 89.50 88 LEU A CA 1
ATOM 762 C C . LEU A 1 88 ? -7.312 -0.767 -11.432 1.00 89.50 88 LEU A C 1
ATOM 764 O O . LEU A 1 88 ? -7.753 -1.918 -11.541 1.00 89.50 88 LEU A O 1
ATOM 768 N N . ASP A 1 89 ? -7.616 0.212 -12.293 1.00 79.44 89 ASP A N 1
ATOM 769 C CA . ASP A 1 89 ? -8.392 -0.029 -13.509 1.00 79.44 89 ASP A CA 1
ATOM 770 C C . ASP A 1 89 ? -7.812 -1.231 -14.268 1.00 79.4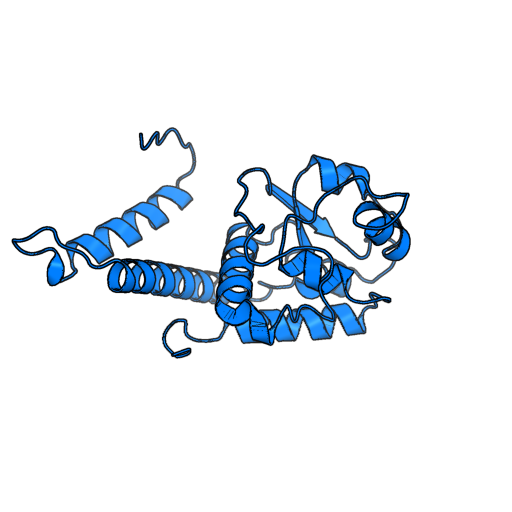4 89 ASP A C 1
ATOM 772 O O . ASP A 1 89 ? -6.598 -1.382 -14.433 1.00 79.44 89 ASP A O 1
ATOM 776 N N . LYS A 1 90 ? -8.698 -2.123 -14.714 1.00 71.00 90 LYS A N 1
ATOM 777 C CA . LYS A 1 90 ? -8.330 -3.424 -15.283 1.00 71.00 90 LYS A CA 1
ATOM 778 C C . LYS A 1 90 ? -7.495 -3.301 -16.554 1.00 71.00 90 LYS A C 1
ATOM 780 O O . LYS A 1 90 ? -6.817 -4.256 -16.911 1.00 71.00 90 LYS A O 1
ATOM 785 N N . LYS A 1 91 ? -7.573 -2.169 -17.263 1.00 70.69 91 LYS A N 1
ATOM 786 C CA . LYS A 1 91 ? -6.767 -1.939 -18.470 1.00 70.69 91 LYS A CA 1
ATOM 787 C C . LYS A 1 91 ? -5.284 -1.753 -18.159 1.00 70.69 91 LYS A C 1
ATOM 789 O O . LYS A 1 91 ? -4.461 -2.163 -18.967 1.00 70.69 91 LYS A O 1
ATOM 794 N N . GLU A 1 92 ? -4.961 -1.152 -17.018 1.00 75.00 92 GLU A N 1
ATOM 795 C CA . GLU A 1 92 ? -3.581 -0.846 -16.629 1.00 75.00 92 GLU A CA 1
ATOM 796 C C . GLU A 1 92 ? -3.008 -1.924 -15.700 1.00 75.00 92 GLU A C 1
ATOM 798 O O . GLU A 1 92 ? -1.853 -2.317 -15.845 1.00 75.00 92 GLU A O 1
ATOM 803 N N . ASN A 1 93 ? -3.827 -2.467 -14.792 1.00 83.31 93 ASN A N 1
ATOM 804 C CA . ASN A 1 93 ? -3.413 -3.514 -13.862 1.00 83.31 93 ASN A CA 1
ATOM 805 C C . ASN A 1 93 ? -3.738 -4.923 -14.389 1.00 83.31 93 ASN A C 1
ATOM 807 O O . ASN A 1 93 ? -4.851 -5.426 -14.223 1.00 83.31 93 ASN A O 1
ATOM 811 N N . ILE A 1 94 ? -2.719 -5.592 -14.932 1.00 89.69 94 ILE A N 1
ATOM 812 C CA . ILE A 1 94 ? -2.765 -7.010 -15.337 1.00 89.69 94 ILE A CA 1
ATOM 813 C C . ILE A 1 94 ? -2.198 -7.970 -14.278 1.00 89.69 94 ILE A C 1
ATOM 815 O O . ILE A 1 94 ? -2.210 -9.185 -14.468 1.00 89.69 94 ILE A O 1
ATOM 819 N N . PHE A 1 95 ? -1.665 -7.445 -13.171 1.00 93.25 95 PHE A N 1
ATOM 820 C CA . PHE A 1 95 ? -0.875 -8.226 -12.213 1.00 93.25 95 PHE A CA 1
ATOM 821 C C . PHE A 1 95 ? -1.720 -8.884 -11.128 1.00 93.25 95 PHE A C 1
ATOM 823 O O . PHE A 1 95 ? -1.279 -9.863 -10.521 1.00 93.25 95 PHE A O 1
ATOM 830 N N . ILE A 1 96 ? -2.907 -8.338 -10.848 1.00 92.38 96 ILE A N 1
ATOM 831 C CA . ILE A 1 96 ? -3.780 -8.858 -9.799 1.00 92.38 96 ILE A CA 1
ATOM 832 C C . ILE A 1 96 ? -5.248 -8.489 -10.010 1.00 92.38 96 ILE A C 1
ATOM 834 O O . ILE A 1 96 ? -5.588 -7.330 -10.242 1.00 92.38 96 ILE A O 1
ATOM 838 N N . GLU A 1 97 ? -6.139 -9.467 -9.852 1.00 91.69 97 GLU A N 1
ATOM 839 C CA . GLU A 1 97 ? -7.586 -9.253 -9.907 1.00 91.69 97 GLU A CA 1
ATOM 840 C C . GLU A 1 97 ? -8.192 -8.970 -8.519 1.00 91.69 97 GLU A C 1
ATOM 842 O O . GLU A 1 97 ? -7.776 -9.533 -7.500 1.00 91.69 97 GLU A O 1
ATOM 847 N N . LYS A 1 98 ? -9.249 -8.143 -8.469 1.00 91.62 98 LYS A N 1
ATOM 848 C CA . LYS A 1 98 ? -9.915 -7.723 -7.215 1.00 91.62 98 LYS A CA 1
ATOM 849 C C . LYS A 1 98 ? -10.391 -8.895 -6.358 1.00 91.62 98 LYS A C 1
ATOM 851 O O . LYS A 1 98 ? -10.287 -8.863 -5.134 1.00 91.62 98 LYS A O 1
ATOM 856 N N . ASN A 1 99 ? -10.935 -9.924 -7.002 1.00 91.00 99 ASN A N 1
ATOM 857 C CA . ASN A 1 99 ? -11.448 -11.147 -6.379 1.00 91.00 99 ASN A CA 1
ATOM 858 C C . ASN A 1 99 ? -10.338 -12.146 -6.003 1.00 91.00 99 ASN A C 1
ATOM 860 O O . ASN A 1 99 ? -10.611 -13.071 -5.234 1.00 91.00 99 ASN A O 1
ATOM 864 N N . GLN A 1 100 ? -9.108 -11.967 -6.490 1.00 90.75 100 GLN A N 1
ATOM 865 C CA . GLN A 1 100 ? -7.949 -12.812 -6.193 1.00 90.75 100 GLN A CA 1
ATOM 866 C C . GLN A 1 100 ? -7.056 -12.217 -5.099 1.00 90.75 100 GLN A C 1
ATOM 868 O O . GLN A 1 100 ? -6.417 -12.972 -4.369 1.00 90.75 100 GLN A O 1
ATOM 873 N N . PHE A 1 101 ? -7.061 -10.892 -4.914 1.00 93.56 101 PHE A N 1
ATOM 874 C CA . PHE A 1 101 ? -6.270 -10.249 -3.865 1.00 93.56 101 PHE A CA 1
ATOM 875 C C . PHE A 1 101 ? -6.630 -10.760 -2.465 1.00 93.56 101 PHE A C 1
ATOM 877 O O . PHE A 1 101 ? -7.797 -10.784 -2.064 1.00 93.56 101 PHE A O 1
ATOM 884 N N . ARG A 1 102 ? -5.613 -11.155 -1.696 1.00 93.06 102 ARG A N 1
ATOM 885 C CA . ARG A 1 102 ? -5.739 -11.557 -0.293 1.00 93.06 102 ARG A CA 1
ATOM 886 C C . ARG A 1 102 ? -4.626 -10.917 0.520 1.00 93.06 102 ARG A C 1
ATOM 888 O O . ARG A 1 102 ? -3.469 -10.902 0.106 1.00 93.06 102 ARG A O 1
ATOM 895 N N . PHE A 1 103 ? -4.966 -10.468 1.723 1.00 90.50 103 PHE A N 1
ATOM 896 C CA . PHE A 1 103 ? -3.957 -10.112 2.711 1.00 90.50 103 PHE A CA 1
ATOM 897 C C . PHE A 1 103 ? -3.180 -11.365 3.112 1.00 90.50 103 PHE A C 1
ATOM 899 O O . PHE A 1 103 ? -3.768 -12.349 3.560 1.00 90.50 103 PHE A O 1
ATOM 906 N N . SER A 1 104 ? -1.858 -11.319 2.958 1.00 88.38 104 SER A N 1
ATOM 907 C CA . SER A 1 104 ? -0.969 -12.410 3.350 1.00 88.38 104 SER A CA 1
ATOM 908 C C . SER A 1 104 ? -0.056 -11.991 4.494 1.00 88.38 104 SER A C 1
ATOM 910 O O . SER A 1 104 ? 0.592 -10.943 4.435 1.00 88.38 104 SER A O 1
ATOM 912 N N . LEU A 1 105 ? 0.050 -12.870 5.494 1.00 88.00 105 LEU A N 1
ATOM 913 C CA . LEU A 1 105 ? 0.995 -12.749 6.606 1.00 88.00 105 LEU A CA 1
ATOM 914 C C . LEU A 1 105 ? 2.447 -13.011 6.186 1.00 88.00 105 LEU A C 1
ATOM 916 O O . LEU A 1 105 ? 3.358 -12.710 6.950 1.00 88.00 105 LEU A O 1
ATOM 920 N N . SER A 1 106 ? 2.679 -13.556 4.986 1.00 91.06 106 SER A N 1
ATOM 921 C CA . SER A 1 106 ? 4.032 -13.758 4.457 1.00 91.06 106 SER A CA 1
ATOM 922 C C . SER A 1 106 ? 4.706 -12.457 4.017 1.00 91.06 106 SER A C 1
ATOM 924 O O . SER A 1 106 ? 5.913 -12.455 3.788 1.00 91.06 106 SER A O 1
ATOM 926 N N . ARG A 1 107 ? 3.951 -11.356 3.887 1.00 93.62 107 ARG A N 1
ATOM 927 C CA . ARG A 1 107 ? 4.465 -10.047 3.470 1.00 93.62 107 ARG A CA 1
ATOM 928 C C . ARG A 1 107 ? 5.143 -9.359 4.648 1.00 93.62 107 ARG A C 1
ATOM 930 O O . ARG A 1 107 ? 4.509 -8.642 5.419 1.00 93.62 107 ARG A O 1
ATOM 937 N N . THR A 1 108 ? 6.428 -9.633 4.816 1.00 94.94 108 THR A N 1
ATOM 938 C CA . THR A 1 108 ? 7.226 -9.162 5.958 1.00 94.94 108 THR A CA 1
ATOM 939 C C . THR A 1 108 ? 8.562 -8.567 5.538 1.00 94.94 108 THR A C 1
ATOM 941 O O . THR A 1 108 ? 9.444 -8.411 6.377 1.00 94.94 108 THR A O 1
ATOM 944 N N . SER A 1 109 ? 8.742 -8.286 4.251 1.00 96.06 109 SER A N 1
ATOM 945 C CA . SER A 1 109 ? 9.971 -7.721 3.718 1.00 96.06 109 SER A CA 1
ATOM 946 C C . SER A 1 109 ? 9.647 -6.508 2.861 1.00 96.06 109 SER A C 1
ATOM 948 O O . SER A 1 109 ? 8.768 -6.574 2.000 1.00 96.06 109 SER A O 1
ATOM 950 N N . ILE A 1 110 ? 10.328 -5.398 3.134 1.00 96.44 110 ILE A N 1
ATOM 951 C CA . ILE A 1 110 ? 10.207 -4.178 2.342 1.00 96.44 110 ILE A CA 1
ATOM 952 C C . ILE A 1 110 ? 11.175 -4.289 1.176 1.00 96.44 110 ILE A C 1
ATOM 954 O O . ILE A 1 110 ? 12.378 -4.441 1.382 1.00 96.44 110 ILE A O 1
ATOM 958 N N . GLU A 1 111 ? 10.621 -4.217 -0.024 1.00 95.94 111 GLU A N 1
ATOM 959 C CA . GLU A 1 111 ? 11.367 -4.191 -1.270 1.00 95.94 111 GLU A CA 1
ATOM 960 C C . GLU A 1 111 ? 11.538 -2.760 -1.768 1.00 95.94 111 GLU A C 1
ATOM 962 O O . GLU A 1 111 ? 10.578 -1.983 -1.797 1.00 95.94 111 GLU A O 1
ATOM 967 N N . HIS A 1 112 ? 12.760 -2.456 -2.198 1.00 95.00 112 HIS A N 1
ATOM 968 C CA . HIS A 1 112 ? 13.128 -1.246 -2.926 1.00 95.00 112 HIS A CA 1
ATOM 969 C C . HIS A 1 112 ? 13.053 -1.554 -4.416 1.00 95.00 112 HIS A C 1
ATOM 971 O O . HIS A 1 112 ? 13.936 -2.219 -4.958 1.00 95.00 112 HIS A O 1
ATOM 977 N N . TYR A 1 113 ? 11.994 -1.104 -5.088 1.00 95.38 113 TYR A N 1
ATOM 978 C CA . TYR A 1 113 ? 11.773 -1.510 -6.476 1.00 95.38 113 TYR A CA 1
ATOM 979 C C . TYR A 1 113 ? 12.885 -0.994 -7.397 1.00 95.38 113 TYR A C 1
ATOM 981 O O . TYR A 1 113 ? 13.532 -1.794 -8.076 1.00 95.38 113 TYR A O 1
ATOM 989 N N . LEU A 1 114 ? 13.195 0.303 -7.327 1.00 93.75 114 LEU A N 1
ATOM 990 C CA . LEU A 1 114 ? 14.452 0.860 -7.820 1.00 93.75 114 LEU A CA 1
ATOM 991 C C . LEU A 1 114 ? 15.553 0.648 -6.771 1.00 93.75 114 LEU A C 1
ATOM 993 O O . LEU A 1 114 ? 15.418 1.083 -5.624 1.00 93.75 114 LEU A O 1
ATOM 997 N N . ALA A 1 115 ? 16.624 -0.040 -7.167 1.00 86.56 115 ALA A N 1
ATOM 998 C CA . ALA A 1 115 ? 17.710 -0.438 -6.275 1.00 86.56 115 ALA A CA 1
ATOM 999 C C . ALA A 1 115 ? 18.582 0.745 -5.802 1.00 86.56 115 ALA A C 1
ATOM 1001 O O . ALA A 1 115 ? 18.713 1.761 -6.483 1.00 86.56 115 ALA A O 1
ATOM 1002 N N . GLN A 1 116 ? 19.221 0.574 -4.639 1.00 78.56 116 GLN A N 1
ATOM 1003 C CA . GLN A 1 116 ? 20.042 1.592 -3.963 1.00 78.56 116 GLN A CA 1
ATOM 1004 C C . GLN A 1 116 ? 21.192 2.144 -4.807 1.00 78.56 116 GLN A C 1
ATOM 1006 O O . GLN A 1 116 ? 21.450 3.339 -4.807 1.00 78.56 116 GLN A O 1
ATOM 1011 N N . ASN A 1 117 ? 21.866 1.284 -5.564 1.00 79.56 117 ASN A N 1
ATOM 1012 C CA . ASN A 1 117 ? 23.014 1.649 -6.395 1.00 79.56 117 ASN A CA 1
ATOM 1013 C C . ASN A 1 117 ? 22.656 2.518 -7.618 1.00 79.56 117 ASN A C 1
ATOM 1015 O O . ASN A 1 117 ? 23.542 2.828 -8.412 1.00 79.56 117 ASN A O 1
ATOM 1019 N N . ARG A 1 118 ? 21.380 2.881 -7.801 1.00 75.56 118 ARG A N 1
ATOM 1020 C CA . ARG A 1 118 ? 20.863 3.528 -9.020 1.00 75.56 118 ARG A CA 1
ATOM 1021 C C . ARG A 1 118 ? 20.282 4.918 -8.801 1.00 75.56 118 ARG A C 1
ATOM 1023 O O . ARG A 1 118 ? 19.920 5.559 -9.779 1.00 75.56 118 ARG A O 1
ATOM 1030 N N . THR A 1 119 ? 20.156 5.374 -7.558 1.00 80.25 119 THR A N 1
ATOM 1031 C CA . THR A 1 119 ? 19.541 6.668 -7.231 1.00 80.25 119 THR A CA 1
ATOM 1032 C C . THR A 1 119 ? 20.059 7.190 -5.887 1.00 80.25 119 THR A C 1
ATOM 1034 O O . THR A 1 119 ? 20.836 6.524 -5.207 1.00 80.25 119 THR A O 1
ATOM 1037 N N . SER A 1 120 ? 19.680 8.413 -5.528 1.00 82.12 120 SER A N 1
ATOM 1038 C CA . SER A 1 120 ? 20.058 9.054 -4.267 1.00 82.12 120 SER A CA 1
ATOM 1039 C C . SER A 1 120 ? 19.319 8.450 -3.067 1.00 82.12 120 SER A C 1
ATOM 1041 O O . SER A 1 120 ? 18.161 8.047 -3.184 1.00 82.12 120 SER A O 1
ATOM 1043 N N . ASP A 1 121 ? 19.948 8.455 -1.886 1.00 79.25 121 ASP A N 1
ATOM 1044 C CA . ASP A 1 121 ? 19.369 7.896 -0.649 1.00 79.25 121 ASP A CA 1
ATOM 1045 C C . ASP A 1 121 ? 17.969 8.451 -0.326 1.00 79.25 121 ASP A C 1
ATOM 1047 O O . ASP A 1 121 ? 17.094 7.711 0.134 1.00 79.25 121 ASP A O 1
ATOM 1051 N N . SER A 1 122 ? 17.719 9.732 -0.625 1.00 81.56 122 SER A N 1
ATOM 1052 C CA . SER A 1 122 ? 16.410 10.370 -0.437 1.00 81.56 122 SER A CA 1
ATOM 1053 C C . SER A 1 122 ? 15.312 9.749 -1.304 1.00 81.56 122 SER A C 1
ATOM 1055 O O . SER A 1 122 ? 14.182 9.589 -0.845 1.00 81.56 122 SER A O 1
ATOM 1057 N N . ILE A 1 123 ? 15.632 9.366 -2.543 1.00 89.94 123 ILE A N 1
ATOM 1058 C CA . ILE A 1 123 ? 14.675 8.761 -3.477 1.00 89.94 123 ILE A CA 1
ATOM 1059 C C . ILE A 1 123 ? 14.553 7.257 -3.239 1.00 89.94 123 ILE A C 1
ATOM 1061 O O . ILE A 1 123 ? 13.445 6.720 -3.276 1.00 89.94 123 ILE A O 1
ATOM 1065 N N . VAL A 1 124 ? 15.658 6.570 -2.923 1.00 91.44 124 VAL A N 1
ATOM 1066 C CA . VAL A 1 124 ? 15.640 5.142 -2.580 1.00 91.44 124 VAL A CA 1
ATOM 1067 C C . VAL A 1 124 ? 14.627 4.887 -1.468 1.00 91.44 124 VAL A C 1
ATOM 1069 O O . VAL A 1 124 ? 13.782 4.002 -1.593 1.00 91.44 124 VAL A O 1
ATOM 1072 N N . HIS A 1 125 ? 14.734 5.620 -0.359 1.00 94.44 125 HIS A N 1
ATOM 1073 C CA . HIS A 1 125 ? 13.956 5.369 0.855 1.00 94.44 125 HIS A CA 1
ATOM 1074 C C . HIS A 1 125 ? 12.547 5.963 0.828 1.00 94.44 125 HIS A C 1
ATOM 1076 O O . HIS A 1 125 ? 11.786 5.768 1.781 1.00 94.44 125 HIS A O 1
ATOM 1082 N N . ASN A 1 126 ? 12.191 6.631 -0.266 1.00 96.44 126 ASN A N 1
ATOM 1083 C CA . ASN A 1 126 ? 10.884 7.213 -0.484 1.00 96.44 126 ASN A CA 1
ATOM 1084 C C . ASN A 1 126 ? 9.812 6.118 -0.585 1.00 96.44 126 ASN A C 1
ATOM 1086 O O . ASN A 1 126 ? 9.952 5.160 -1.341 1.00 96.44 126 ASN A O 1
ATOM 1090 N N . PHE A 1 127 ? 8.701 6.286 0.131 1.00 97.19 127 PHE A N 1
ATOM 1091 C CA . PHE A 1 127 ? 7.576 5.354 0.180 1.00 97.19 127 PHE A CA 1
ATOM 1092 C C . PHE A 1 127 ? 7.006 5.012 -1.200 1.00 97.19 127 PHE A C 1
ATOM 1094 O O . PHE A 1 127 ? 6.524 3.896 -1.409 1.00 97.19 127 PHE A O 1
ATOM 1101 N N . GLY A 1 128 ? 7.113 5.925 -2.168 1.00 96.94 128 GLY A N 1
ATOM 1102 C CA . GLY A 1 128 ? 6.809 5.655 -3.567 1.00 96.94 128 GLY A CA 1
ATOM 1103 C C . GLY A 1 128 ? 7.583 4.449 -4.111 1.00 96.94 128 GLY A C 1
ATOM 1104 O O . GLY A 1 128 ? 7.000 3.574 -4.741 1.00 96.94 128 GLY A O 1
ATOM 1105 N N . ASN A 1 129 ? 8.855 4.304 -3.755 1.00 97.06 129 ASN A N 1
ATOM 1106 C CA . ASN A 1 129 ? 9.727 3.222 -4.207 1.00 97.06 129 ASN A CA 1
ATOM 1107 C C . ASN A 1 129 ? 9.587 1.910 -3.408 1.00 97.06 129 ASN A C 1
ATOM 1109 O O . ASN A 1 129 ? 10.188 0.896 -3.765 1.00 97.06 129 ASN A O 1
ATOM 1113 N N . LEU A 1 130 ? 8.816 1.915 -2.317 1.00 97.19 130 LEU A N 1
ATOM 1114 C CA . LEU A 1 130 ? 8.728 0.781 -1.396 1.00 97.19 130 LEU A CA 1
ATOM 1115 C C . LEU A 1 130 ? 7.479 -0.058 -1.646 1.00 97.19 130 LEU A C 1
ATOM 1117 O O . LEU A 1 130 ? 6.397 0.480 -1.873 1.00 97.19 130 LEU A O 1
ATOM 1121 N N . CYS A 1 131 ? 7.576 -1.373 -1.494 1.00 96.62 131 CYS A N 1
ATOM 1122 C CA . CYS A 1 131 ? 6.404 -2.239 -1.358 1.00 96.62 131 CYS A CA 1
ATOM 1123 C C . CYS A 1 131 ? 6.658 -3.360 -0.347 1.00 96.62 131 CYS A C 1
ATOM 1125 O O . CYS A 1 131 ? 7.800 -3.738 -0.096 1.00 96.62 131 CYS A O 1
ATOM 1127 N N . LEU A 1 132 ? 5.590 -3.877 0.266 1.00 97.44 132 LEU A N 1
ATOM 1128 C CA . LEU A 1 132 ? 5.689 -4.960 1.243 1.00 97.44 132 LEU A CA 1
ATOM 1129 C C . LEU A 1 132 ? 5.384 -6.296 0.565 1.00 97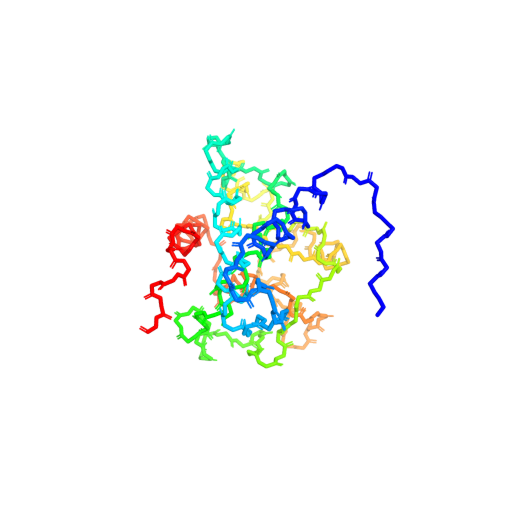.44 132 LEU A C 1
ATOM 1131 O O . LEU A 1 132 ? 4.247 -6.560 0.170 1.00 97.44 132 LEU A O 1
ATOM 1135 N N . ILE A 1 133 ? 6.397 -7.148 0.470 1.00 96.81 133 ILE A N 1
ATOM 1136 C CA . ILE A 1 133 ? 6.338 -8.447 -0.202 1.00 96.81 133 ILE A CA 1
ATOM 1137 C C . ILE A 1 133 ? 6.903 -9.548 0.695 1.00 96.81 133 ILE A C 1
ATOM 1139 O O . ILE A 1 133 ? 7.284 -9.317 1.849 1.00 96.81 133 ILE A O 1
ATOM 1143 N N . SER A 1 134 ? 6.915 -10.784 0.197 1.00 96.75 134 SER A N 1
ATOM 1144 C CA . SER A 1 134 ? 7.535 -11.883 0.937 1.00 96.75 134 SER A CA 1
ATOM 1145 C C . SER A 1 134 ? 9.068 -11.796 0.915 1.00 96.75 134 SER A C 1
ATOM 1147 O O . SER A 1 134 ? 9.639 -11.356 -0.086 1.00 96.75 134 SER A O 1
ATOM 1149 N N . PRO A 1 135 ? 9.768 -12.271 1.965 1.00 96.75 135 PRO A N 1
ATOM 1150 C CA . PRO A 1 135 ? 11.231 -12.364 1.951 1.00 96.75 135 PRO A CA 1
ATOM 1151 C C . PRO A 1 135 ? 11.779 -13.165 0.762 1.00 96.75 135 PRO A C 1
ATOM 1153 O O . PRO A 1 135 ? 12.832 -12.832 0.231 1.00 96.75 135 PRO A O 1
ATOM 1156 N N . HIS A 1 136 ? 11.048 -14.195 0.318 1.00 96.06 136 HIS A N 1
ATOM 1157 C CA . HIS A 1 136 ? 11.422 -14.997 -0.846 1.00 96.06 136 HIS A CA 1
ATOM 1158 C C . HIS A 1 136 ? 11.404 -14.178 -2.143 1.00 96.06 136 HIS A C 1
ATOM 1160 O O . HIS A 1 136 ? 12.372 -14.221 -2.899 1.00 96.06 136 HIS A O 1
ATOM 1166 N N . GLN A 1 137 ? 10.343 -13.394 -2.371 1.00 96.38 137 GLN A N 1
ATOM 1167 C CA . GLN A 1 137 ? 10.273 -12.497 -3.526 1.00 96.38 137 GLN A CA 1
ATOM 1168 C C . GLN A 1 137 ? 11.361 -11.425 -3.456 1.00 96.38 137 GLN A C 1
ATOM 1170 O O . GLN A 1 137 ? 12.064 -11.234 -4.440 1.00 96.38 137 GLN A O 1
ATOM 1175 N N . ASN A 1 138 ? 11.553 -10.782 -2.299 1.00 95.94 138 ASN A N 1
ATOM 1176 C CA . ASN A 1 138 ? 12.586 -9.753 -2.133 1.00 95.94 138 ASN A CA 1
ATOM 1177 C C . ASN A 1 138 ? 13.986 -10.310 -2.447 1.00 95.94 138 ASN A C 1
ATOM 1179 O O . ASN A 1 138 ? 14.699 -9.793 -3.304 1.00 95.94 138 ASN A O 1
ATOM 1183 N N . SER A 1 139 ? 14.333 -11.459 -1.860 1.00 94.75 139 SER A N 1
ATOM 1184 C CA . SER A 1 139 ? 15.614 -12.118 -2.127 1.00 94.75 139 SER A CA 1
ATOM 1185 C C . SER A 1 139 ? 15.824 -12.457 -3.605 1.00 94.75 139 SER A C 1
ATOM 1187 O O . SER A 1 139 ? 16.963 -12.442 -4.063 1.00 94.75 139 SER A O 1
ATOM 1189 N N . ALA A 1 140 ? 14.764 -12.796 -4.341 1.00 95.06 140 ALA A N 1
ATOM 1190 C CA . ALA A 1 140 ? 14.858 -13.115 -5.761 1.00 95.06 140 ALA A CA 1
ATOM 1191 C C . ALA A 1 140 ? 14.944 -11.870 -6.657 1.00 95.06 140 ALA A C 1
ATOM 1193 O O . ALA A 1 140 ? 15.534 -11.947 -7.734 1.00 95.06 140 ALA A O 1
ATOM 1194 N N . LEU A 1 141 ? 14.350 -10.749 -6.235 1.00 93.94 141 LEU A N 1
ATOM 1195 C CA . LEU A 1 141 ? 14.390 -9.476 -6.956 1.00 93.94 141 LEU A CA 1
ATOM 1196 C C . LEU A 1 141 ? 15.736 -8.765 -6.809 1.00 93.94 141 LEU A C 1
ATOM 1198 O O . LEU A 1 141 ? 16.190 -8.172 -7.783 1.00 93.94 141 LEU A O 1
ATOM 1202 N N . SER A 1 142 ? 16.385 -8.863 -5.645 1.00 90.75 142 SER A N 1
ATOM 1203 C CA . SER A 1 142 ? 17.751 -8.370 -5.423 1.00 90.75 142 SER A CA 1
ATOM 1204 C C . SER A 1 142 ? 17.970 -6.942 -5.981 1.00 90.75 142 SER A C 1
ATOM 1206 O O . SER A 1 142 ? 17.108 -6.071 -5.839 1.00 90.75 142 SER A O 1
ATOM 1208 N N . ASP A 1 143 ? 19.107 -6.682 -6.626 1.00 90.31 143 ASP A N 1
ATOM 1209 C CA . ASP A 1 143 ? 19.469 -5.410 -7.262 1.00 90.31 143 ASP A CA 1
ATOM 1210 C C . ASP A 1 143 ? 19.188 -5.367 -8.778 1.00 90.31 143 ASP A C 1
ATOM 1212 O O . ASP A 1 143 ? 19.694 -4.488 -9.489 1.00 90.31 143 ASP A O 1
ATOM 1216 N N . TYR A 1 144 ? 18.356 -6.290 -9.281 1.00 93.25 144 TYR A N 1
ATOM 1217 C CA . TYR A 1 144 ? 17.964 -6.320 -10.689 1.00 93.25 144 TYR A CA 1
ATOM 1218 C C . TYR A 1 144 ? 17.294 -5.007 -11.127 1.00 93.25 144 TYR A C 1
ATOM 1220 O O . TYR A 1 144 ? 16.663 -4.298 -10.343 1.00 93.25 144 TYR A O 1
ATOM 1228 N N . GLU A 1 145 ? 17.386 -4.703 -12.422 1.00 91.81 145 GLU A N 1
ATOM 1229 C CA . GLU A 1 145 ? 16.661 -3.582 -13.029 1.00 91.81 145 GLU A CA 1
ATOM 1230 C C . GLU A 1 145 ? 15.149 -3.743 -12.860 1.00 91.81 145 GLU A C 1
ATOM 1232 O O . GLU A 1 145 ? 14.628 -4.861 -12.870 1.00 91.81 145 GLU A O 1
ATOM 1237 N N . THR A 1 146 ? 14.421 -2.630 -12.807 1.00 93.44 146 THR A N 1
ATOM 1238 C CA . THR A 1 146 ? 12.954 -2.615 -12.667 1.00 93.44 146 THR A CA 1
ATOM 1239 C C . THR A 1 146 ? 12.257 -3.399 -13.783 1.00 93.44 146 THR A C 1
ATOM 1241 O O . THR A 1 146 ? 11.316 -4.141 -13.516 1.00 93.44 146 THR A O 1
ATOM 1244 N N . THR A 1 147 ? 12.782 -3.357 -15.010 1.00 93.06 147 THR A N 1
ATOM 1245 C CA . THR A 1 147 ? 12.299 -4.164 -16.148 1.00 93.06 147 THR A CA 1
ATOM 1246 C C . THR A 1 147 ? 12.491 -5.667 -15.930 1.00 93.06 147 THR A C 1
ATOM 1248 O O . THR A 1 147 ? 11.596 -6.468 -16.207 1.00 93.06 147 THR A O 1
ATOM 1251 N N . THR A 1 148 ? 13.634 -6.069 -15.370 1.00 93.75 148 THR A N 1
ATOM 1252 C CA . THR A 1 148 ? 13.917 -7.471 -15.034 1.00 93.75 148 THR A CA 1
ATOM 1253 C C . THR A 1 148 ? 13.037 -7.928 -13.874 1.00 93.75 148 THR A C 1
ATOM 1255 O O . THR A 1 148 ? 12.417 -8.988 -13.961 1.00 93.75 148 THR A O 1
ATOM 1258 N N . LYS A 1 149 ? 12.898 -7.099 -12.831 1.00 95.06 149 LYS A N 1
ATOM 1259 C CA . LYS A 1 149 ? 11.989 -7.332 -11.702 1.00 95.06 149 LYS A CA 1
ATOM 1260 C C . LYS A 1 149 ? 10.549 -7.523 -12.181 1.00 95.06 149 LYS A C 1
ATOM 1262 O O . LYS A 1 149 ? 9.901 -8.482 -11.767 1.00 95.06 149 LYS A O 1
ATOM 1267 N N . ARG A 1 150 ? 10.076 -6.676 -13.101 1.00 95.00 150 ARG A N 1
ATOM 1268 C CA . ARG A 1 150 ? 8.746 -6.777 -13.720 1.00 95.00 150 ARG A CA 1
ATOM 1269 C C . ARG A 1 150 ? 8.542 -8.104 -14.452 1.00 95.00 150 ARG A C 1
ATOM 1271 O O . ARG A 1 150 ? 7.517 -8.751 -14.250 1.00 95.00 150 ARG A O 1
ATOM 1278 N N . SER A 1 151 ? 9.545 -8.576 -15.196 1.00 94.81 151 SER A N 1
ATOM 1279 C CA . SER A 1 151 ? 9.477 -9.859 -15.920 1.00 94.81 151 SER A CA 1
ATOM 1280 C C . SER A 1 151 ? 9.270 -11.089 -15.021 1.00 94.81 151 SER A C 1
ATOM 1282 O O . SER A 1 151 ? 8.845 -12.135 -15.500 1.00 94.81 151 SER A O 1
ATOM 1284 N N . PHE A 1 152 ? 9.529 -10.993 -13.711 1.00 96.44 152 PHE A N 1
ATOM 1285 C CA . PHE A 1 152 ? 9.242 -12.087 -12.777 1.00 96.44 152 PHE A CA 1
ATOM 1286 C C . PHE A 1 152 ? 7.759 -12.185 -12.396 1.00 96.44 152 PHE A C 1
ATOM 1288 O O . PHE A 1 152 ? 7.372 -13.175 -11.775 1.00 96.44 152 PHE A O 1
ATOM 1295 N N . TYR A 1 153 ? 6.927 -11.216 -12.783 1.00 95.69 153 TYR A N 1
ATOM 1296 C CA . TYR A 1 153 ? 5.487 -11.199 -12.506 1.00 95.69 153 TYR A CA 1
ATOM 1297 C C . TYR A 1 153 ? 4.621 -11.421 -13.753 1.00 95.69 153 TYR A C 1
ATOM 1299 O O . TYR A 1 153 ? 3.425 -11.678 -13.618 1.00 95.69 153 TYR A O 1
ATOM 1307 N N . GLU A 1 154 ? 5.201 -11.383 -14.955 1.00 93.31 154 GLU A N 1
ATOM 1308 C CA . GLU A 1 154 ? 4.469 -11.544 -16.215 1.00 93.31 154 GLU A CA 1
ATOM 1309 C C . GLU A 1 154 ? 5.268 -12.284 -17.299 1.00 93.31 154 GLU A C 1
ATOM 1311 O O . GLU A 1 154 ? 6.488 -12.422 -17.232 1.00 93.31 154 GLU A O 1
ATOM 1316 N N . GLY A 1 155 ? 4.565 -12.756 -18.330 1.00 90.19 155 GLY A N 1
ATOM 1317 C CA . GLY A 1 155 ? 5.178 -13.386 -19.499 1.00 90.19 155 GLY A CA 1
ATOM 1318 C C . GLY A 1 155 ? 5.858 -14.733 -19.218 1.00 90.19 155 GLY A C 1
ATOM 1319 O O . GLY A 1 155 ? 5.586 -15.408 -18.226 1.00 90.19 155 GLY A O 1
ATOM 1320 N N . ALA A 1 156 ? 6.749 -15.139 -20.128 1.00 89.94 156 ALA A N 1
ATOM 1321 C CA . ALA A 1 156 ? 7.418 -16.446 -20.089 1.00 89.94 156 ALA A CA 1
ATOM 1322 C C . ALA A 1 156 ? 8.395 -16.608 -18.910 1.00 89.94 156 ALA A C 1
ATOM 1324 O O . ALA A 1 156 ? 8.694 -17.729 -18.505 1.00 89.94 156 ALA A O 1
ATOM 1325 N N . SER A 1 157 ? 8.875 -15.492 -18.357 1.00 91.06 157 SER A N 1
ATOM 1326 C CA . SER A 1 157 ? 9.812 -15.458 -17.231 1.00 91.06 157 SER A CA 1
ATOM 1327 C C . SER A 1 157 ? 9.118 -15.353 -15.872 1.00 91.06 157 SER A C 1
ATOM 1329 O O . SER A 1 157 ? 9.815 -15.216 -14.864 1.00 91.06 157 SER A O 1
ATOM 1331 N N . LYS A 1 158 ? 7.778 -15.415 -15.822 1.00 95.69 158 LYS A N 1
ATOM 1332 C CA . LYS A 1 158 ? 7.006 -15.288 -14.584 1.00 95.69 158 LYS A CA 1
ATOM 1333 C C . LYS A 1 158 ? 7.437 -16.340 -13.557 1.00 95.69 158 LYS A C 1
ATOM 1335 O O . LYS A 1 158 ? 7.428 -17.540 -13.820 1.00 95.69 158 LYS A O 1
ATOM 1340 N N . ARG A 1 159 ? 7.773 -15.869 -12.357 1.00 94.56 159 ARG A N 1
ATOM 1341 C CA . ARG A 1 159 ? 8.155 -16.669 -11.180 1.00 94.56 159 ARG A CA 1
ATOM 1342 C C . ARG A 1 159 ? 7.192 -16.478 -10.016 1.00 94.56 159 ARG A C 1
ATOM 1344 O O . ARG A 1 159 ? 7.092 -17.357 -9.167 1.00 94.56 159 ARG A O 1
ATOM 1351 N N . PHE A 1 160 ? 6.511 -15.333 -9.963 1.00 95.12 160 PHE A N 1
ATOM 1352 C CA . PHE A 1 160 ? 5.727 -14.911 -8.811 1.00 95.12 160 PHE A CA 1
ATOM 1353 C C . PHE A 1 160 ? 4.363 -14.367 -9.212 1.00 95.12 160 PHE A C 1
ATOM 1355 O O . PHE A 1 160 ? 4.202 -13.750 -10.263 1.00 95.12 160 PHE A O 1
ATOM 1362 N N . ASP A 1 161 ? 3.399 -14.531 -8.313 1.00 94.19 161 ASP A N 1
ATOM 1363 C CA . ASP A 1 161 ? 2.169 -13.749 -8.328 1.00 94.19 161 ASP A CA 1
ATOM 1364 C C . ASP A 1 161 ? 2.366 -12.451 -7.542 1.00 94.19 161 ASP A C 1
ATOM 1366 O O . ASP A 1 161 ? 3.109 -12.402 -6.552 1.00 94.19 161 ASP A O 1
ATOM 1370 N N . CYS A 1 162 ? 1.705 -11.380 -7.981 1.00 94.62 162 CYS A N 1
ATOM 1371 C CA . CYS A 1 162 ? 1.748 -10.112 -7.269 1.00 94.62 162 CYS A CA 1
ATOM 1372 C C . CYS A 1 162 ? 0.966 -10.234 -5.954 1.00 94.62 162 CYS A C 1
ATOM 1374 O O . CYS A 1 162 ? -0.169 -10.706 -5.928 1.00 94.62 162 CYS A O 1
ATOM 1376 N N . MET A 1 163 ? 1.584 -9.824 -4.843 1.00 93.38 163 MET A N 1
ATOM 1377 C CA . MET A 1 163 ? 0.999 -9.976 -3.504 1.00 93.38 163 MET A CA 1
ATOM 1378 C C . MET A 1 163 ? 0.615 -8.642 -2.858 1.00 93.38 163 MET A C 1
ATOM 1380 O O . MET A 1 163 ? 0.014 -8.648 -1.786 1.00 93.38 163 MET A O 1
ATOM 1384 N N . SER A 1 164 ? 0.969 -7.503 -3.457 1.00 95.25 164 SER A N 1
ATOM 1385 C CA . SER A 1 164 ? 0.680 -6.157 -2.947 1.00 95.25 164 SER A CA 1
ATOM 1386 C C . SER A 1 164 ? 0.024 -5.321 -4.036 1.00 95.25 164 SER A C 1
ATOM 1388 O O . SER A 1 164 ? 0.498 -5.288 -5.167 1.00 95.25 164 SER A O 1
ATOM 1390 N N . LEU A 1 165 ? -1.051 -4.612 -3.690 1.00 96.69 165 LEU A N 1
ATOM 1391 C CA . LEU A 1 165 ? -1.732 -3.734 -4.640 1.00 96.69 165 LEU A CA 1
ATOM 1392 C C . LEU A 1 165 ? -0.884 -2.509 -4.958 1.00 96.69 165 LEU A C 1
ATOM 1394 O O . LEU A 1 165 ? -0.817 -2.097 -6.113 1.00 96.69 165 LEU A O 1
ATOM 1398 N N . LYS A 1 166 ? -0.162 -1.982 -3.963 1.00 96.75 166 LYS A N 1
ATOM 1399 C CA . LYS A 1 166 ? 0.850 -0.952 -4.204 1.00 96.75 166 LYS A CA 1
ATOM 1400 C C . LYS A 1 166 ? 1.882 -1.425 -5.236 1.00 96.75 166 LYS A C 1
ATOM 1402 O O . LYS A 1 166 ? 2.163 -0.701 -6.182 1.00 96.75 166 LYS A O 1
ATOM 1407 N N . GLN A 1 167 ? 2.399 -2.648 -5.092 1.00 96.38 167 GLN A N 1
ATOM 1408 C CA . GLN A 1 167 ? 3.345 -3.220 -6.057 1.00 96.38 167 GLN A CA 1
ATOM 1409 C C . GLN A 1 167 ? 2.722 -3.383 -7.451 1.00 96.38 167 GLN A C 1
ATOM 1411 O O . GLN A 1 167 ? 3.392 -3.108 -8.439 1.00 96.38 167 GLN A O 1
ATOM 1416 N N . ALA A 1 168 ? 1.455 -3.790 -7.550 1.00 96.00 168 ALA A N 1
ATOM 1417 C CA . ALA A 1 168 ? 0.769 -3.917 -8.836 1.00 96.00 168 ALA A CA 1
ATOM 1418 C C . ALA A 1 168 ? 0.741 -2.587 -9.610 1.00 96.00 168 ALA A C 1
ATOM 1420 O O . ALA A 1 168 ? 1.020 -2.573 -10.807 1.00 96.00 168 ALA A O 1
ATOM 1421 N N . ILE A 1 169 ? 0.501 -1.460 -8.927 1.00 95.69 169 ILE A N 1
ATOM 1422 C CA . ILE A 1 169 ? 0.581 -0.119 -9.537 1.00 95.69 169 ILE A CA 1
ATOM 1423 C C . ILE A 1 169 ? 2.003 0.160 -10.040 1.00 95.69 169 ILE A C 1
ATOM 1425 O O . ILE A 1 169 ? 2.180 0.655 -11.150 1.00 95.69 169 ILE A O 1
ATOM 1429 N N . MET A 1 170 ? 3.019 -0.200 -9.251 1.00 95.19 170 MET A N 1
ATOM 1430 C CA . MET A 1 170 ? 4.424 -0.007 -9.627 1.00 95.19 170 MET A CA 1
ATOM 1431 C C . MET A 1 170 ? 4.809 -0.828 -10.866 1.00 95.19 170 MET A C 1
ATOM 1433 O O . MET A 1 170 ? 5.467 -0.321 -11.769 1.00 95.19 170 MET A O 1
ATOM 1437 N N . LEU A 1 171 ? 4.358 -2.084 -10.933 1.00 94.81 171 LEU A N 1
ATOM 1438 C CA . LEU A 1 171 ? 4.585 -2.992 -12.061 1.00 94.81 171 LEU A CA 1
ATOM 1439 C C . LEU A 1 171 ? 3.843 -2.556 -13.335 1.00 94.81 171 LEU A C 1
ATOM 1441 O O . LEU A 1 171 ? 4.288 -2.870 -14.436 1.00 94.81 171 LEU A O 1
ATOM 1445 N N . SER A 1 172 ? 2.731 -1.827 -13.193 1.00 92.62 172 SER A N 1
ATOM 1446 C CA . SER A 1 172 ? 1.905 -1.356 -14.317 1.00 92.62 172 SER A CA 1
ATOM 1447 C C . SER A 1 172 ? 2.556 -0.226 -15.111 1.00 92.62 172 SER A C 1
ATOM 1449 O O . SER A 1 172 ? 2.241 -0.047 -16.287 1.00 92.62 172 SER A O 1
ATOM 1451 N N . LYS A 1 173 ? 3.521 0.495 -14.529 1.00 91.00 173 LYS A N 1
ATOM 1452 C CA . LYS A 1 173 ? 4.328 1.462 -15.279 1.00 91.00 173 LYS A CA 1
ATOM 1453 C C . LYS A 1 173 ? 5.449 0.754 -16.051 1.00 91.00 173 LYS A C 1
ATOM 1455 O O . LYS A 1 173 ? 6.098 -0.162 -15.548 1.00 91.00 173 LYS A O 1
ATOM 1460 N N . GLU A 1 174 ? 5.679 1.168 -17.297 1.00 86.88 174 GLU A N 1
ATOM 1461 C CA . GLU A 1 174 ? 6.786 0.650 -18.125 1.00 86.88 174 GLU A CA 1
ATOM 1462 C C . GLU A 1 174 ? 8.151 1.082 -17.591 1.00 86.88 174 GLU A C 1
ATOM 1464 O O . GLU A 1 174 ? 9.077 0.276 -17.517 1.00 86.88 174 GLU A O 1
ATOM 1469 N N . ASN A 1 175 ? 8.246 2.343 -17.174 1.00 87.38 175 ASN A N 1
ATOM 1470 C CA . ASN A 1 175 ? 9.434 2.920 -16.5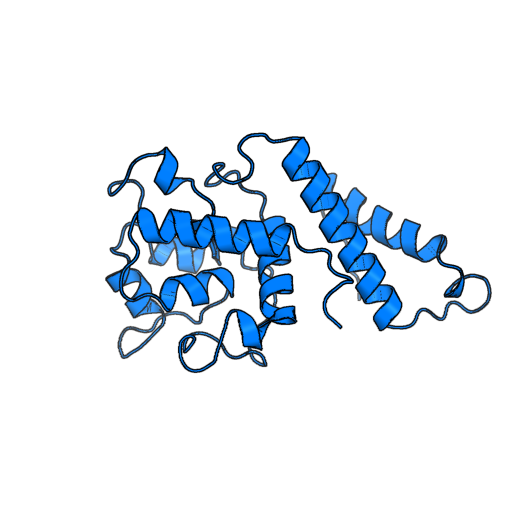67 1.00 87.38 175 ASN A CA 1
ATOM 1471 C C . ASN A 1 175 ? 9.162 3.237 -15.097 1.00 87.38 175 ASN A C 1
ATOM 1473 O O . ASN A 1 175 ? 8.026 3.499 -14.702 1.00 87.38 175 ASN A O 1
ATOM 1477 N N . TRP A 1 176 ? 10.219 3.219 -14.290 1.00 93.50 176 TRP A N 1
ATOM 1478 C CA . TRP A 1 176 ? 10.141 3.568 -12.877 1.00 93.50 176 TRP A CA 1
ATOM 1479 C C . TRP A 1 176 ? 11.304 4.485 -12.514 1.00 93.50 176 TRP A C 1
ATOM 1481 O O . TRP A 1 176 ? 12.373 4.037 -12.099 1.00 93.50 176 TRP A O 1
ATOM 1491 N N . THR A 1 177 ? 11.107 5.771 -12.784 1.00 93.06 177 THR A N 1
ATOM 1492 C CA . THR A 1 177 ? 12.099 6.833 -12.590 1.00 93.06 177 THR A CA 1
ATOM 1493 C C . THR A 1 177 ? 11.944 7.513 -11.229 1.00 93.06 177 THR A C 1
ATOM 1495 O O . THR A 1 177 ? 10.967 7.289 -10.517 1.00 93.06 177 THR A O 1
ATOM 1498 N N . GLU A 1 178 ? 12.882 8.393 -10.868 1.00 93.50 178 GLU A N 1
ATOM 1499 C CA . GLU A 1 178 ? 12.773 9.206 -9.645 1.00 93.50 178 GLU A CA 1
ATOM 1500 C C . GLU A 1 178 ? 11.483 10.042 -9.627 1.00 93.50 178 GLU A C 1
ATOM 1502 O O . GLU A 1 178 ? 10.784 10.087 -8.618 1.00 93.50 178 GLU A O 1
ATOM 1507 N N . LYS A 1 179 ? 11.094 10.596 -10.781 1.00 94.06 179 LYS A N 1
ATOM 1508 C CA . LYS A 1 179 ? 9.829 11.321 -10.938 1.00 94.06 179 LYS A CA 1
ATOM 1509 C C . LYS A 1 179 ? 8.615 10.419 -10.689 1.00 94.06 179 LYS A C 1
ATOM 1511 O O . LYS A 1 179 ? 7.678 10.825 -10.007 1.00 94.06 179 LYS A O 1
ATOM 1516 N N . ASP A 1 180 ? 8.632 9.186 -11.201 1.00 95.38 180 ASP A N 1
ATOM 1517 C CA . ASP A 1 180 ? 7.544 8.228 -10.964 1.00 95.38 180 ASP A CA 1
ATOM 1518 C C . ASP A 1 180 ? 7.422 7.853 -9.485 1.00 95.38 180 ASP A C 1
ATOM 1520 O O . ASP A 1 180 ? 6.308 7.668 -8.991 1.00 95.38 180 ASP A O 1
ATOM 1524 N N . ILE A 1 181 ? 8.556 7.752 -8.785 1.00 96.62 181 ILE A N 1
ATOM 1525 C CA . ILE A 1 181 ? 8.615 7.488 -7.346 1.00 96.62 181 ILE A CA 1
ATOM 1526 C C . ILE A 1 181 ? 7.947 8.628 -6.576 1.00 96.62 181 ILE A C 1
ATOM 1528 O O . ILE A 1 181 ? 7.098 8.363 -5.724 1.00 96.62 181 ILE A O 1
ATOM 1532 N N . GLU A 1 182 ? 8.296 9.876 -6.880 1.00 96.06 182 GLU A N 1
ATOM 1533 C CA . GLU A 1 182 ? 7.722 11.056 -6.228 1.00 96.06 182 GLU A CA 1
ATOM 1534 C C . GLU A 1 182 ? 6.214 11.164 -6.475 1.00 96.06 182 GLU A C 1
ATOM 1536 O O . GLU A 1 182 ? 5.441 11.266 -5.520 1.00 96.06 182 GLU A O 1
ATOM 1541 N N . GLU A 1 183 ? 5.780 11.057 -7.734 1.00 96.25 183 GLU A N 1
ATOM 1542 C CA . GLU A 1 183 ? 4.360 11.093 -8.105 1.00 96.25 183 GLU A CA 1
ATOM 1543 C C . GLU A 1 183 ? 3.568 9.990 -7.399 1.00 96.25 183 GLU A C 1
ATOM 1545 O O . GLU A 1 183 ? 2.537 10.250 -6.773 1.00 96.25 183 GLU A O 1
ATOM 1550 N N . HIS A 1 184 ? 4.078 8.756 -7.429 1.00 96.69 184 HIS A N 1
ATOM 1551 C CA . HIS A 1 184 ? 3.421 7.637 -6.770 1.00 96.69 184 HIS A CA 1
ATOM 1552 C C . HIS A 1 184 ? 3.373 7.828 -5.248 1.00 96.69 184 HIS A C 1
ATOM 1554 O O . HIS A 1 184 ? 2.365 7.501 -4.622 1.00 96.69 184 HIS A O 1
ATOM 1560 N N . CYS A 1 185 ? 4.420 8.386 -4.635 1.00 97.00 185 CYS A N 1
ATOM 1561 C CA . CYS A 1 185 ? 4.424 8.707 -3.210 1.00 97.00 185 CYS A CA 1
ATOM 1562 C C . CYS A 1 185 ? 3.315 9.698 -2.850 1.00 97.00 185 CYS A C 1
ATOM 1564 O O . CYS A 1 185 ? 2.553 9.450 -1.913 1.00 97.00 185 CYS A O 1
ATOM 1566 N N . GLU A 1 186 ? 3.179 10.779 -3.616 1.00 96.94 186 GLU A N 1
ATOM 1567 C CA . GLU A 1 186 ? 2.135 11.780 -3.404 1.00 96.94 186 GLU A CA 1
ATOM 1568 C C . GLU A 1 186 ? 0.731 11.200 -3.581 1.00 96.94 186 GLU A C 1
ATOM 1570 O O . GLU A 1 186 ? -0.165 11.491 -2.787 1.00 96.94 186 GLU A O 1
ATOM 1575 N N . ASP A 1 187 ? 0.524 10.315 -4.552 1.00 96.31 187 ASP A N 1
ATOM 1576 C CA . ASP A 1 187 ? -0.775 9.669 -4.740 1.00 96.31 187 ASP A CA 1
ATOM 1577 C C . ASP A 1 187 ? -1.131 8.716 -3.593 1.00 96.31 187 ASP A C 1
ATOM 1579 O O . ASP A 1 187 ? -2.277 8.707 -3.128 1.00 96.31 187 ASP A O 1
ATOM 1583 N N . MET A 1 188 ? -0.156 7.965 -3.069 1.00 96.94 188 MET A N 1
ATOM 1584 C CA . MET A 1 188 ? -0.375 7.110 -1.899 1.00 96.94 188 MET A CA 1
ATOM 1585 C C . MET A 1 188 ? -0.607 7.941 -0.629 1.00 96.94 188 MET A C 1
ATOM 1587 O O . MET A 1 188 ? -1.458 7.575 0.184 1.00 96.94 188 MET A O 1
ATOM 1591 N N . LYS A 1 189 ? 0.092 9.074 -0.460 1.00 96.00 189 LYS A N 1
ATOM 1592 C CA . LYS A 1 189 ? -0.141 10.026 0.641 1.00 96.00 189 LYS A CA 1
ATOM 1593 C C . LYS A 1 189 ? -1.558 10.586 0.590 1.00 96.00 189 LYS A C 1
ATOM 1595 O O . LYS A 1 189 ? -2.272 10.490 1.583 1.00 96.00 189 LYS A O 1
ATOM 1600 N N . LYS A 1 190 ? -1.990 11.089 -0.572 1.00 95.88 190 LYS A N 1
ATOM 1601 C CA . LYS A 1 190 ? -3.356 11.598 -0.776 1.00 95.88 190 LYS A CA 1
ATOM 1602 C C . LYS A 1 190 ? -4.396 10.545 -0.409 1.00 95.88 190 LYS A C 1
ATOM 1604 O O . LYS A 1 190 ? -5.364 10.874 0.266 1.00 95.88 190 LYS A O 1
ATOM 1609 N N . LEU A 1 191 ? -4.199 9.290 -0.824 1.00 95.88 191 LEU A N 1
ATOM 1610 C CA . LEU A 1 191 ? -5.108 8.199 -0.474 1.00 95.88 191 LEU A CA 1
ATOM 1611 C C . LEU A 1 191 ? -5.119 7.931 1.037 1.00 95.88 191 LEU A C 1
ATOM 1613 O O . LEU A 1 191 ? -6.193 7.846 1.624 1.00 95.88 191 LEU A O 1
ATOM 1617 N N . LEU A 1 192 ? -3.958 7.850 1.686 1.00 95.12 192 LEU A N 1
ATOM 1618 C CA . LEU A 1 192 ? -3.864 7.644 3.136 1.00 95.12 192 LEU A CA 1
ATOM 1619 C C . LEU A 1 192 ? -4.482 8.792 3.950 1.00 95.12 192 LEU A C 1
ATOM 1621 O O . LEU A 1 192 ? -5.021 8.548 5.027 1.00 95.12 192 LEU A O 1
ATOM 1625 N N . ASP A 1 193 ? -4.427 10.021 3.436 1.00 93.62 193 ASP A N 1
ATOM 1626 C CA . ASP A 1 193 ? -5.016 11.207 4.063 1.00 93.62 193 ASP A CA 1
ATOM 1627 C C . ASP A 1 193 ? -6.537 11.337 3.826 1.00 93.62 193 ASP A C 1
ATOM 1629 O O . ASP A 1 193 ? -7.190 12.165 4.473 1.00 93.62 193 ASP A O 1
ATOM 1633 N N . THR A 1 194 ? -7.141 10.526 2.942 1.00 88.25 194 THR A N 1
ATOM 1634 C CA . THR A 1 194 ? -8.606 10.520 2.783 1.00 88.25 194 THR A CA 1
ATOM 1635 C C . THR A 1 194 ? -9.303 9.919 4.001 1.00 88.25 194 THR A C 1
ATOM 1637 O O . THR A 1 194 ? -8.904 8.888 4.539 1.00 88.25 194 THR A O 1
ATOM 1640 N N . LYS A 1 195 ? -10.399 10.554 4.443 1.00 73.62 195 LYS A N 1
ATOM 1641 C CA . LYS A 1 195 ? -11.216 10.005 5.531 1.00 73.62 195 LYS A CA 1
ATOM 1642 C C . LYS A 1 195 ? -11.912 8.720 5.062 1.00 73.62 195 LYS A C 1
ATOM 1644 O O . LYS A 1 195 ? -12.588 8.761 4.032 1.00 73.62 195 LYS A O 1
ATOM 1649 N N . PRO A 1 196 ? -11.874 7.627 5.845 1.00 65.44 196 PRO A N 1
ATOM 1650 C CA . PRO A 1 196 ? -12.474 6.356 5.436 1.00 65.44 196 PRO A CA 1
ATOM 1651 C C . PRO A 1 196 ? -13.983 6.424 5.142 1.00 65.44 196 PRO A C 1
ATOM 1653 O O . PRO A 1 196 ? -14.494 5.667 4.315 1.00 65.44 196 PRO A O 1
ATOM 1656 N N . SER A 1 197 ? -14.687 7.358 5.790 1.00 55.84 197 SER A N 1
ATOM 1657 C CA . SER A 1 197 ? -16.147 7.491 5.805 1.00 55.84 197 SER A CA 1
ATOM 1658 C C . SER A 1 197 ? -16.748 8.398 4.718 1.00 55.84 197 SER A C 1
ATOM 1660 O O . SER A 1 197 ? -17.966 8.561 4.695 1.00 55.84 197 SER A O 1
ATOM 1662 N N . GLN A 1 198 ? -15.948 8.975 3.812 1.00 46.28 198 GLN A N 1
ATOM 1663 C CA . GLN A 1 198 ? -16.450 9.881 2.759 1.00 46.28 198 GLN A CA 1
ATOM 1664 C C . GLN A 1 198 ? -16.705 9.223 1.393 1.00 46.28 198 GLN A C 1
ATOM 1666 O O . GLN A 1 198 ? -17.238 9.883 0.509 1.00 46.28 198 GLN A O 1
ATOM 1671 N N . ASN A 1 199 ? -16.398 7.934 1.221 1.00 42.31 199 ASN A N 1
ATOM 1672 C CA . ASN A 1 199 ? -16.583 7.237 -0.058 1.00 42.31 199 ASN A CA 1
ATOM 1673 C C . ASN A 1 199 ? -17.837 6.346 -0.022 1.00 42.31 199 ASN A C 1
ATOM 1675 O O . ASN A 1 199 ? -17.725 5.118 0.002 1.00 42.31 199 ASN A O 1
ATOM 1679 N N . LYS A 1 200 ? -19.016 6.977 0.039 1.00 37.22 200 LYS A N 1
ATOM 1680 C CA . LYS A 1 200 ? -20.310 6.362 -0.294 1.00 37.22 200 LYS A CA 1
ATOM 1681 C C . LYS A 1 200 ? -20.880 7.026 -1.535 1.00 37.22 200 LYS A C 1
ATOM 1683 O O . LYS A 1 200 ? -20.813 8.272 -1.591 1.00 37.22 200 LYS A O 1
#

Foldseek 3Di:
DDDDPDDDPPVVVLVVQLVVVLVPDPCCVPPNDDDPVNSVLSNLVSLLVVLVVCCVVDVPQQQAAFNNDPVLQVNLLVLCLVVVCPQPPPVLQPQDDSVGADDDPQQDGKAQLADPVHDDSRLSSGNLRIHGHHPVLRVVSDNDHNQVNLLCRDDPNPVDGDHGPSVSSVSSDPDDDSVSSVVSSVVSVVSSPDRPPPPD

Organism: Mannheimia haemolytica (NCBI:txid75985)

Sequence (200 aa):
MFHTSFRSKIYKNWLFDVLYKISEHPSIKGSYNLKDDVYLTILEEIADKHYKKNKSDAPNFFENGQSTPHYIFNYLDYLLWKNWDKYLDKKENIFIEKNQFRFSLSRTSIEHYLAQNRTSDSIVHNFGNLCLISPHQNSALSDYETTTKRSFYEGASKRFDCMSLKQAIMLSKENWTEKDIEEHCEDMKKLLDTKPSQNK

pLDDT: mean 87.15, std 14.17, range [28.34, 97.44]

InterPro domains:
  IPR011089 GmrSD restriction endonucleases, C-terminal domain [PF07510] (73-190)

Secondary structure (DSSP, 8-state):
--------SHHHHHHHHHHHHHHH-GGGTTT----HHHHHHHHHHHHHHHHHHHHHH-TTTTS-GGGS-HHHHHHHHHHHHHTHHHHS-TTT--S--TTT----TT--EEEESS-GGGS-HHHHTSGGGEEEE-HHHHHHHTT--HHHHHHTTSGGG-------HHHHHHHHSS---HHHHHHHHHHHHHHHHS-GGG--